Protein AF-A0A961HN54-F1 (afdb_monomer_lite)

Structure (mmCIF, N/CA/C/O backbone):
data_AF-A0A961HN54-F1
#
_entry.id   AF-A0A961HN54-F1
#
loop_
_atom_site.group_PDB
_atom_site.id
_atom_site.type_symbol
_atom_site.label_atom_id
_atom_site.label_alt_id
_atom_site.label_comp_id
_atom_site.label_asym_id
_atom_site.label_entity_id
_atom_site.label_seq_id
_atom_site.pdbx_PDB_ins_code
_atom_site.Cartn_x
_atom_site.Cartn_y
_atom_site.Cartn_z
_atom_site.occupancy
_atom_site.B_iso_or_equiv
_atom_site.auth_seq_id
_atom_site.auth_comp_id
_atom_site.auth_asym_id
_atom_site.auth_atom_id
_atom_site.pdbx_PDB_model_num
ATOM 1 N N . MET A 1 1 ? -24.993 0.493 -21.321 1.00 36.56 1 MET A N 1
ATOM 2 C CA . MET A 1 1 ? -23.959 0.095 -20.344 1.00 36.56 1 MET A CA 1
ATOM 3 C C . MET A 1 1 ? -23.455 1.377 -19.717 1.00 36.56 1 MET A C 1
ATOM 5 O O . MET A 1 1 ? -22.895 2.182 -20.441 1.00 36.56 1 MET A O 1
ATOM 9 N N . SER A 1 2 ? -23.811 1.618 -18.451 1.00 37.03 2 SER A N 1
ATOM 10 C CA . SER A 1 2 ? -23.487 2.849 -17.716 1.00 37.03 2 SER A CA 1
ATOM 11 C C . SER A 1 2 ? -21.992 3.129 -17.800 1.00 37.03 2 SER A C 1
ATOM 13 O O . SER A 1 2 ? -21.208 2.244 -17.465 1.00 37.03 2 SER A O 1
ATOM 15 N N . GLU A 1 3 ? -21.613 4.334 -18.222 1.00 42.38 3 GLU A N 1
ATOM 16 C CA . GLU A 1 3 ? -20.250 4.832 -18.056 1.00 42.38 3 GLU A CA 1
ATOM 17 C C . GLU A 1 3 ? -19.913 4.756 -16.563 1.00 42.38 3 GLU A C 1
ATOM 19 O O . GLU A 1 3 ? -20.529 5.422 -15.725 1.00 42.38 3 GLU A O 1
ATOM 24 N N . LEU A 1 4 ? -19.030 3.823 -16.214 1.00 48.34 4 LEU A N 1
ATOM 25 C CA . LEU A 1 4 ? -18.491 3.694 -14.869 1.00 48.34 4 LEU A CA 1
ATOM 26 C C . LEU A 1 4 ? -17.602 4.910 -14.609 1.00 48.34 4 LEU A C 1
ATOM 28 O O . LEU A 1 4 ? -16.911 5.395 -15.502 1.00 48.34 4 LEU A O 1
ATOM 32 N N . ARG A 1 5 ? -17.669 5.436 -13.389 1.00 56.31 5 ARG A N 1
ATOM 33 C CA . ARG A 1 5 ? -16.905 6.620 -12.999 1.00 56.31 5 ARG A CA 1
ATOM 34 C C . ARG A 1 5 ? -15.411 6.350 -12.865 1.00 56.31 5 ARG A C 1
ATOM 36 O O . ARG A 1 5 ? -15.054 5.222 -12.530 1.00 56.31 5 ARG A O 1
ATOM 43 N N . PRO A 1 6 ? -14.587 7.417 -12.944 1.00 51.62 6 PRO A N 1
ATOM 44 C CA . PRO A 1 6 ? -13.161 7.333 -12.690 1.00 51.62 6 PRO A CA 1
ATOM 45 C C . PRO A 1 6 ? -12.833 6.684 -11.353 1.00 51.62 6 PRO A C 1
ATOM 47 O O . PRO A 1 6 ? -13.439 7.007 -10.320 1.00 51.62 6 PRO A O 1
ATOM 50 N N . ALA A 1 7 ? -11.829 5.810 -11.351 1.00 56.75 7 ALA A N 1
ATOM 51 C CA . ALA A 1 7 ? -11.258 5.273 -10.130 1.00 56.75 7 ALA A CA 1
ATOM 52 C C . ALA A 1 7 ? -10.831 6.398 -9.172 1.00 56.75 7 ALA A C 1
ATOM 54 O O . ALA A 1 7 ? -10.053 7.281 -9.519 1.00 56.75 7 ALA A O 1
ATOM 55 N N . GLY A 1 8 ? -11.345 6.364 -7.938 1.00 60.00 8 GLY A N 1
ATOM 56 C CA . GLY A 1 8 ? -11.067 7.387 -6.919 1.00 60.00 8 GLY A CA 1
ATOM 57 C C . GLY A 1 8 ? -12.256 7.707 -6.015 1.00 60.00 8 GLY A C 1
ATOM 58 O O . GLY A 1 8 ? -12.055 7.996 -4.840 1.00 60.00 8 GLY A O 1
ATOM 59 N N . PHE A 1 9 ? -13.486 7.541 -6.509 1.00 70.19 9 PHE A N 1
ATOM 60 C CA . PHE A 1 9 ? -14.711 7.819 -5.747 1.00 70.19 9 PHE A CA 1
ATOM 61 C C . PHE A 1 9 ? -15.241 6.610 -4.953 1.00 70.19 9 PHE A C 1
ATOM 63 O O . PHE A 1 9 ? -14.898 5.459 -5.262 1.00 70.19 9 PHE A O 1
ATOM 70 N N . PRO A 1 10 ? -16.070 6.827 -3.912 1.00 71.06 10 PRO A N 1
ATOM 71 C CA . PRO A 1 10 ? -16.705 5.756 -3.156 1.00 71.06 10 PRO A CA 1
ATOM 72 C C . PRO A 1 10 ? -17.623 4.925 -4.053 1.00 71.06 10 PRO A C 1
ATOM 74 O O . PRO A 1 10 ? -18.327 5.473 -4.896 1.00 71.06 10 PRO A O 1
ATOM 77 N N . LEU A 1 11 ? -17.659 3.605 -3.846 1.00 70.25 11 LEU A N 1
ATOM 78 C CA . LEU A 1 11 ? -18.476 2.709 -4.680 1.00 70.25 11 LEU A CA 1
ATOM 79 C C . LEU A 1 11 ? -19.971 3.076 -4.647 1.00 70.25 11 LEU A C 1
ATOM 81 O O . LEU A 1 11 ? -20.661 2.992 -5.650 1.00 70.25 11 LEU A O 1
ATOM 85 N N . TRP A 1 12 ? -20.469 3.528 -3.498 1.00 69.75 12 TRP A N 1
ATOM 86 C CA . TRP A 1 12 ? -21.876 3.883 -3.300 1.00 69.75 12 TRP A CA 1
ATOM 87 C C . TRP A 1 12 ? -22.296 5.197 -3.986 1.00 69.75 12 TRP A C 1
ATOM 89 O O . TRP A 1 12 ? -23.473 5.541 -3.961 1.00 69.75 12 TRP A O 1
ATOM 99 N N . TRP A 1 13 ? -21.361 5.918 -4.617 1.00 71.25 13 TRP A N 1
ATOM 100 C CA . TRP A 1 13 ? -21.668 7.029 -5.527 1.00 71.25 13 TRP A CA 1
ATOM 101 C C . TRP A 1 13 ? -21.930 6.577 -6.969 1.00 71.25 13 TRP A C 1
ATOM 103 O O . TRP A 1 13 ? -22.252 7.418 -7.813 1.00 71.25 13 TRP A O 1
ATOM 113 N N . GLU A 1 14 ? -21.791 5.284 -7.286 1.00 65.81 14 GLU A N 1
ATOM 114 C CA . GLU A 1 14 ? -22.198 4.752 -8.590 1.00 65.81 14 GLU A CA 1
ATOM 115 C C . GLU A 1 14 ? -23.678 5.099 -8.852 1.00 65.81 14 GLU A C 1
ATOM 117 O O . GLU A 1 14 ? -24.558 4.771 -8.061 1.00 65.81 14 GLU A O 1
ATOM 122 N N . GLY A 1 15 ? -23.946 5.814 -9.952 1.00 62.78 15 GLY A N 1
ATOM 123 C CA . GLY A 1 15 ? -25.294 6.242 -10.352 1.00 62.78 15 GLY A CA 1
ATOM 124 C C . GLY A 1 15 ? -25.765 7.622 -9.857 1.00 62.78 15 GLY A C 1
ATOM 125 O O . GLY A 1 15 ? -26.775 8.110 -10.353 1.00 62.78 15 GLY A O 1
ATOM 126 N N . TYR A 1 16 ? -25.043 8.301 -8.959 1.00 62.44 16 TYR A N 1
ATOM 127 C CA . TYR A 1 16 ? -25.404 9.643 -8.451 1.00 62.44 16 TYR A CA 1
ATOM 128 C C . TYR A 1 16 ? -24.479 10.706 -9.008 1.00 62.44 16 TYR A C 1
ATOM 130 O O . TYR A 1 16 ? -23.293 10.481 -8.894 1.00 62.44 16 TYR A O 1
ATOM 138 N N . ALA A 1 17 ? -24.922 11.856 -9.538 1.00 59.91 17 ALA A N 1
ATOM 139 C CA . ALA A 1 17 ? -24.038 12.941 -10.022 1.00 59.91 17 ALA A CA 1
ATOM 140 C C . ALA A 1 17 ? -22.905 13.283 -9.023 1.00 59.91 17 ALA A C 1
ATOM 142 O O . ALA A 1 17 ? -23.151 13.387 -7.824 1.00 59.91 17 ALA A O 1
ATOM 143 N N . ALA A 1 18 ? -21.658 13.405 -9.499 1.00 57.09 18 ALA A N 1
ATOM 144 C CA . ALA A 1 18 ? -20.539 13.749 -8.629 1.00 57.09 18 ALA A CA 1
ATOM 145 C C . ALA A 1 18 ? -20.782 15.177 -8.125 1.00 57.09 18 ALA A C 1
ATOM 147 O O . ALA A 1 18 ? -21.116 16.039 -8.946 1.00 57.09 18 ALA A O 1
ATOM 148 N N . PRO A 1 19 ? -20.646 15.451 -6.818 1.00 58.66 19 PRO A N 1
ATOM 149 C CA . PRO A 1 19 ? -20.703 16.815 -6.339 1.00 58.66 19 PRO A CA 1
ATOM 150 C C . PRO A 1 19 ? -19.599 17.606 -7.037 1.00 58.66 19 PRO A C 1
ATOM 152 O O . PRO A 1 19 ? -18.437 17.194 -7.070 1.00 58.66 19 PRO A O 1
ATOM 155 N N . SER A 1 20 ? -19.988 18.723 -7.646 1.00 55.12 20 SER A N 1
ATOM 156 C CA . SER A 1 20 ? -19.034 19.671 -8.208 1.00 55.12 20 SER A CA 1
ATOM 157 C C . SER A 1 20 ? -18.070 20.113 -7.100 1.00 55.12 20 SER A C 1
ATOM 159 O O . SER A 1 20 ? -18.529 20.347 -5.983 1.00 55.12 20 SER A O 1
ATOM 161 N N . PRO A 1 21 ? -16.767 20.301 -7.368 1.00 51.16 21 PRO A N 1
ATOM 162 C CA . PRO A 1 21 ? -15.861 20.964 -6.427 1.00 51.16 21 PRO A CA 1
ATOM 163 C C . PRO A 1 21 ? -16.387 22.334 -5.960 1.00 51.16 21 PRO A C 1
ATOM 165 O O . PRO A 1 21 ? -16.126 22.745 -4.837 1.00 51.16 21 PRO A O 1
ATOM 168 N N . ALA A 1 22 ? -17.204 23.003 -6.784 1.00 52.88 22 ALA A N 1
ATOM 169 C CA . ALA A 1 22 ? -17.896 24.245 -6.434 1.00 52.88 22 ALA A CA 1
ATOM 170 C C . ALA A 1 22 ? -19.077 24.063 -5.452 1.00 52.88 22 ALA A C 1
ATOM 172 O O . ALA A 1 22 ? -19.700 25.045 -5.064 1.00 52.88 22 ALA A O 1
ATOM 173 N N . ALA A 1 23 ? -19.418 22.826 -5.077 1.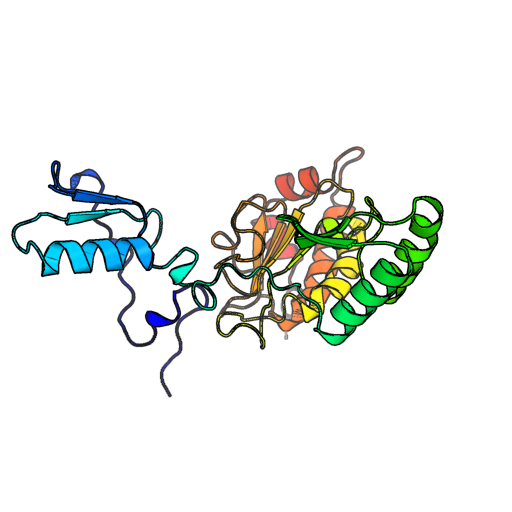00 58.16 23 ALA A N 1
ATOM 174 C CA . ALA A 1 23 ? -20.467 22.508 -4.109 1.00 58.16 23 ALA A CA 1
ATOM 175 C C . ALA A 1 23 ? -19.952 22.447 -2.662 1.00 58.16 23 ALA A C 1
ATOM 177 O O . ALA A 1 23 ? -20.765 22.311 -1.749 1.00 58.16 23 ALA A O 1
ATOM 178 N N . VAL A 1 24 ? -18.634 22.539 -2.437 1.00 62.47 24 VAL A N 1
ATOM 179 C CA . VAL A 1 24 ? -18.080 22.710 -1.089 1.00 62.47 24 VAL A CA 1
ATOM 180 C C . VAL A 1 24 ? -18.275 24.178 -0.701 1.00 62.47 24 VAL A C 1
ATOM 182 O O . VAL A 1 24 ? -17.703 25.049 -1.363 1.00 62.47 24 VAL A O 1
ATOM 185 N N . PRO A 1 25 ? -19.093 24.489 0.321 1.00 67.31 25 PRO A N 1
ATOM 186 C CA . PRO A 1 25 ? -19.245 25.862 0.774 1.00 67.31 25 PRO A CA 1
ATOM 187 C C . PRO A 1 25 ? -17.876 26.389 1.229 1.00 67.31 25 PRO A C 1
ATOM 189 O O . PRO A 1 25 ? -17.149 25.652 1.903 1.00 67.31 25 PRO A O 1
ATOM 192 N N . PRO A 1 26 ? -17.505 27.639 0.897 1.00 72.25 26 PRO A N 1
ATOM 193 C CA . PRO A 1 26 ? -16.326 28.257 1.492 1.00 72.25 26 PRO A CA 1
ATOM 194 C C . PRO A 1 26 ? -16.463 28.265 3.023 1.00 72.25 26 PRO A C 1
ATOM 196 O O . PRO A 1 26 ? -17.579 28.222 3.548 1.00 72.25 26 PRO A O 1
ATOM 199 N N . ALA A 1 27 ? -15.346 28.301 3.753 1.00 70.62 27 ALA A N 1
ATOM 200 C CA . ALA A 1 27 ? -15.363 28.206 5.216 1.00 70.62 27 ALA A CA 1
ATOM 201 C C . ALA A 1 27 ? -16.242 29.297 5.858 1.00 70.62 27 ALA A C 1
ATOM 203 O O . ALA A 1 27 ? -16.908 29.058 6.859 1.00 70.62 27 ALA A O 1
ATOM 204 N N . GLU A 1 28 ? -16.302 30.467 5.226 1.00 73.50 28 GLU A N 1
ATOM 205 C CA . GLU A 1 28 ? -17.116 31.620 5.605 1.00 73.50 28 GLU A CA 1
ATOM 206 C C . GLU A 1 28 ? -18.624 31.406 5.388 1.00 73.50 28 GLU A C 1
ATOM 208 O O . GLU A 1 28 ? -19.435 32.137 5.955 1.00 73.50 28 GLU A O 1
ATOM 213 N N . ALA A 1 29 ? -19.010 30.419 4.574 1.00 79.56 29 ALA A N 1
ATOM 214 C CA . ALA A 1 29 ? -20.398 30.014 4.353 1.00 79.56 29 ALA A CA 1
ATOM 215 C C . ALA A 1 29 ? -20.854 28.895 5.304 1.00 79.56 29 ALA A C 1
ATOM 217 O O . ALA A 1 29 ? -22.029 28.519 5.281 1.00 79.56 29 ALA A O 1
ATOM 218 N N . LEU A 1 30 ? -19.956 28.352 6.134 1.00 84.62 30 LEU A N 1
ATOM 219 C CA . LEU A 1 30 ? -20.347 27.413 7.178 1.00 84.62 30 LEU A CA 1
ATOM 220 C C . LEU A 1 30 ? -21.136 28.156 8.267 1.00 84.62 30 LEU A C 1
ATOM 222 O O . LEU A 1 30 ? -20.788 29.285 8.624 1.00 84.62 30 LEU A O 1
ATOM 226 N N . PRO A 1 31 ? -22.197 27.546 8.819 1.00 86.94 31 PRO A N 1
ATOM 227 C CA . PRO A 1 31 ? -22.939 28.163 9.906 1.00 86.94 31 PRO A CA 1
ATOM 228 C C . PRO A 1 31 ? -22.014 28.382 11.109 1.00 86.94 31 PRO A C 1
ATOM 230 O O . PRO A 1 31 ? -21.232 27.507 11.479 1.00 86.94 31 PRO A O 1
ATOM 233 N N . SER A 1 32 ? -22.119 29.552 11.741 1.00 89.31 32 SER A N 1
ATOM 234 C CA . SER A 1 32 ? -21.304 29.907 12.911 1.00 89.31 32 SER A CA 1
ATOM 235 C C . SER A 1 32 ? -21.670 29.110 14.168 1.00 89.31 32 SER A C 1
ATOM 237 O O . SER A 1 32 ? -20.908 29.112 15.135 1.00 89.31 32 SER A O 1
ATOM 239 N N . GLN A 1 33 ? -22.829 28.442 14.167 1.00 91.56 33 GLN A N 1
ATOM 240 C CA . GLN A 1 33 ? -23.344 27.619 15.258 1.00 91.56 33 GLN A CA 1
ATOM 241 C C . GLN A 1 33 ? -24.123 26.414 14.711 1.00 91.56 33 GLN A C 1
ATOM 243 O O . GLN A 1 33 ? -24.775 26.506 13.672 1.00 91.56 33 GLN A O 1
ATOM 248 N N . ALA A 1 34 ? -24.065 25.300 15.438 1.00 95.62 34 ALA A N 1
ATOM 249 C CA . ALA A 1 34 ? -24.886 24.110 15.242 1.00 95.62 34 ALA A CA 1
ATOM 250 C C . ALA A 1 34 ? -25.098 23.434 16.605 1.00 95.62 34 ALA A C 1
ATOM 252 O O . ALA A 1 34 ? -24.238 23.548 17.482 1.00 95.62 34 ALA A O 1
ATOM 253 N N . ASP A 1 35 ? -26.202 22.711 16.775 1.00 97.56 35 ASP A N 1
ATOM 254 C CA . ASP A 1 35 ? -26.469 21.952 18.002 1.00 97.56 35 ASP A CA 1
ATOM 255 C C . ASP A 1 35 ? -25.509 20.764 18.135 1.00 97.56 35 ASP A C 1
ATOM 257 O O . ASP A 1 35 ? -25.060 20.432 19.233 1.00 97.56 35 ASP A O 1
ATOM 261 N N . VAL A 1 36 ? -25.160 20.134 17.005 1.00 97.62 36 VAL A N 1
ATOM 262 C CA . VAL A 1 36 ? -24.180 19.044 16.945 1.00 97.62 36 VAL A CA 1
ATOM 263 C C . VAL A 1 36 ? -23.253 19.218 15.746 1.00 97.62 36 VAL A C 1
ATOM 265 O O . VAL A 1 36 ? -23.703 19.342 14.607 1.00 97.62 36 VAL A O 1
ATOM 268 N N . VAL A 1 37 ? -21.943 19.151 15.993 1.00 96.75 37 VAL A N 1
ATOM 269 C CA . VAL A 1 37 ? -20.911 19.095 14.949 1.00 96.75 37 VAL A CA 1
ATOM 270 C C . VAL A 1 37 ? -20.304 17.695 14.913 1.00 96.75 37 VAL A C 1
ATOM 272 O O . VAL A 1 37 ? -19.815 17.189 15.921 1.00 96.75 37 VAL A O 1
ATOM 275 N N . ILE A 1 38 ? -20.319 17.071 13.739 1.00 96.69 38 ILE A N 1
ATOM 276 C CA . ILE A 1 38 ? -19.770 15.741 13.476 1.00 96.69 38 ILE A CA 1
ATOM 277 C C . ILE A 1 38 ? -18.558 15.899 12.563 1.00 96.69 38 ILE A C 1
ATOM 279 O O . ILE A 1 38 ? -18.669 16.441 11.467 1.00 96.69 38 ILE A O 1
ATOM 283 N N . VAL A 1 39 ? -17.404 15.390 12.990 1.00 94.56 39 VAL A N 1
ATOM 284 C CA . VAL A 1 39 ? -16.177 15.387 12.183 1.00 94.56 39 VAL A CA 1
ATOM 285 C C . VAL A 1 39 ? -15.980 14.003 11.565 1.00 94.56 39 VAL A C 1
ATOM 287 O O . VAL A 1 39 ? -15.791 13.017 12.276 1.00 94.56 39 VAL A O 1
ATOM 290 N N . GLY A 1 40 ? -16.018 13.942 10.236 1.00 91.19 40 GLY A N 1
ATOM 291 C CA . GLY A 1 40 ? -15.853 12.743 9.417 1.00 91.19 40 GLY A CA 1
ATOM 292 C C . GLY A 1 40 ? -17.128 12.360 8.662 1.00 91.19 40 GLY A C 1
ATOM 293 O O . GLY A 1 40 ? -18.102 11.887 9.247 1.00 91.19 40 GLY A O 1
ATOM 294 N N . GLY A 1 41 ? -17.087 12.456 7.333 1.00 90.00 41 GLY A N 1
ATOM 295 C CA . GLY A 1 41 ? -18.164 12.083 6.410 1.00 90.00 41 GLY A CA 1
ATOM 296 C C . GLY A 1 41 ? -18.187 10.590 6.064 1.00 90.00 41 GLY A C 1
ATOM 297 O O . GLY A 1 41 ? -18.460 10.220 4.923 1.00 90.00 41 GLY A O 1
ATOM 298 N N . GLY A 1 42 ? -17.833 9.720 7.012 1.00 88.50 42 GLY A N 1
ATOM 299 C CA . GLY A 1 42 ? -17.903 8.261 6.869 1.00 88.50 42 GLY A CA 1
ATOM 300 C C . GLY A 1 42 ? -19.231 7.681 7.367 1.00 88.50 42 GLY A C 1
ATOM 301 O O . GLY A 1 42 ? -20.084 8.407 7.868 1.00 88.50 42 GLY A O 1
ATOM 302 N N . PHE A 1 43 ? -19.392 6.354 7.303 1.00 87.69 43 PHE A N 1
ATOM 303 C CA . PHE A 1 43 ? -20.600 5.670 7.786 1.00 87.69 43 PHE A CA 1
ATOM 304 C C . PHE A 1 43 ? -20.933 6.052 9.227 1.00 87.69 43 PHE A C 1
ATOM 306 O O . PHE A 1 43 ? -22.070 6.415 9.491 1.00 87.69 43 PHE A O 1
ATOM 313 N N . THR A 1 44 ? -19.958 6.039 10.138 1.00 90.94 44 THR A N 1
ATOM 314 C CA . THR A 1 44 ? -20.188 6.409 11.542 1.00 90.94 44 THR A CA 1
ATOM 315 C C . THR A 1 44 ? -20.760 7.821 11.677 1.00 90.94 44 THR A C 1
ATOM 317 O O . THR A 1 44 ? -21.759 8.008 12.366 1.00 90.94 44 THR A O 1
ATOM 320 N N . GLY A 1 45 ? -20.172 8.806 10.992 1.00 93.81 45 GLY A N 1
ATOM 321 C CA . GLY A 1 45 ? -20.638 10.192 11.051 1.00 93.81 45 GLY A CA 1
ATOM 322 C C . GLY A 1 45 ? -22.026 10.372 10.435 1.00 93.81 45 GLY A C 1
ATOM 323 O O . GLY A 1 45 ? -22.908 10.953 11.062 1.00 93.81 45 GLY A O 1
ATOM 324 N N . LEU A 1 46 ? -22.260 9.797 9.252 1.00 92.69 46 LEU A N 1
ATOM 325 C CA . LEU A 1 46 ? -23.550 9.894 8.563 1.00 92.69 46 LEU A CA 1
ATOM 326 C C . LEU A 1 46 ? -24.675 9.164 9.310 1.00 92.69 46 LEU A C 1
ATOM 328 O O . LEU A 1 46 ? -25.778 9.693 9.415 1.00 92.69 46 LEU A O 1
ATOM 332 N N . TRP A 1 47 ? -24.406 7.983 9.875 1.00 94.69 47 TRP A N 1
ATOM 333 C CA . TRP A 1 47 ? -25.373 7.271 10.714 1.00 94.69 47 TRP A CA 1
ATOM 334 C C . TRP A 1 47 ? -25.681 8.036 11.999 1.00 94.69 47 TRP A C 1
ATOM 336 O O . TRP A 1 47 ? -26.835 8.072 12.420 1.00 94.69 47 TRP A O 1
ATOM 346 N N . THR A 1 48 ? -24.677 8.684 12.594 1.00 97.19 48 THR A N 1
ATOM 347 C CA . THR A 1 48 ? -24.878 9.540 13.770 1.00 97.19 48 THR A CA 1
ATOM 348 C C . THR A 1 48 ? -25.809 10.703 13.430 1.00 97.19 48 THR A C 1
ATOM 350 O O . THR A 1 48 ? -26.805 10.901 14.120 1.00 97.19 48 THR A O 1
ATOM 353 N N . ALA A 1 49 ? -25.551 11.415 12.327 1.00 96.94 49 ALA A N 1
ATOM 354 C CA . ALA A 1 49 ? -26.412 12.501 11.859 1.00 96.94 49 ALA A CA 1
ATOM 355 C C . ALA A 1 49 ? -27.850 12.025 11.589 1.00 96.94 49 ALA A C 1
ATOM 357 O O . ALA A 1 49 ? -28.808 12.655 12.033 1.00 96.94 49 ALA A O 1
ATOM 358 N N . TYR A 1 50 ? -27.997 10.886 10.906 1.00 96.94 50 TYR A N 1
ATOM 359 C CA . TYR A 1 50 ? -29.295 10.286 10.606 1.00 96.94 50 TYR A CA 1
ATOM 360 C C . TYR A 1 50 ? -30.102 9.989 11.875 1.00 96.94 50 TYR A C 1
ATOM 362 O O . TYR A 1 50 ? -31.261 10.388 11.965 1.00 96.94 50 TYR A O 1
ATOM 370 N N . TYR A 1 51 ? -29.505 9.317 12.864 1.00 98.12 51 TYR A N 1
ATOM 371 C CA . TYR A 1 51 ? -30.219 8.962 14.091 1.00 98.12 51 TYR A CA 1
ATOM 372 C C . TYR A 1 51 ? -30.550 10.183 14.955 1.00 98.12 51 TYR A C 1
ATOM 374 O O . TYR A 1 51 ? -31.651 10.243 15.498 1.00 98.12 51 TYR A O 1
ATOM 382 N N . LEU A 1 52 ? -29.668 11.188 15.008 1.00 98.00 52 LEU A N 1
ATOM 383 C CA . LEU A 1 52 ? -29.954 12.459 15.681 1.00 98.00 52 LEU A CA 1
ATOM 384 C C . LEU A 1 52 ? -31.166 13.165 15.068 1.00 98.00 52 LEU A C 1
ATOM 386 O O . LEU A 1 52 ? -32.080 13.543 15.791 1.00 98.00 52 LEU A O 1
ATOM 390 N N . LEU A 1 53 ? -31.204 13.302 13.741 1.00 97.81 53 LEU A N 1
ATOM 391 C CA . LEU A 1 53 ? -32.309 13.975 13.051 1.00 97.81 53 LEU A CA 1
ATOM 392 C C . LEU A 1 53 ? -33.601 13.151 13.059 1.00 97.81 53 LEU A C 1
ATOM 394 O O . LEU A 1 53 ? -34.690 13.720 13.039 1.00 97.81 53 LEU A O 1
ATOM 398 N N . ARG A 1 54 ? -33.502 11.818 13.115 1.00 97.75 54 ARG A N 1
ATOM 399 C CA . ARG A 1 54 ? -34.664 10.939 13.276 1.00 97.75 54 ARG A CA 1
ATOM 400 C C . ARG A 1 54 ? -35.306 11.105 14.655 1.00 97.75 54 ARG A C 1
ATOM 402 O O . ARG A 1 54 ? -36.527 11.192 14.739 1.00 97.75 54 ARG A O 1
ATOM 409 N N . ASP A 1 55 ? -34.498 11.131 15.713 1.00 97.88 55 ASP A N 1
ATOM 410 C CA . ASP A 1 55 ? -34.990 11.139 17.096 1.00 97.88 55 ASP A CA 1
ATOM 411 C C . ASP A 1 55 ? -35.277 12.570 17.597 1.00 97.88 55 ASP A C 1
ATOM 413 O O . ASP A 1 55 ? -36.137 12.775 18.453 1.00 97.88 55 ASP A O 1
ATOM 417 N N . ALA A 1 56 ? -34.605 13.576 17.028 1.00 97.25 56 ALA A N 1
ATOM 418 C CA . ALA A 1 56 ? -34.755 14.989 17.358 1.00 97.25 56 ALA A CA 1
ATOM 419 C C . ALA A 1 56 ? -34.602 15.877 16.106 1.00 97.25 56 ALA A C 1
ATOM 421 O O . ALA A 1 56 ? -33.605 16.570 15.915 1.00 97.25 56 ALA A O 1
ATOM 422 N N . ALA A 1 57 ? -35.644 15.914 15.272 1.00 95.69 57 ALA A N 1
ATOM 423 C CA . ALA A 1 57 ? -35.658 16.636 13.992 1.00 95.69 57 ALA A CA 1
ATOM 424 C C . ALA A 1 57 ? -35.459 18.166 14.078 1.00 95.69 57 ALA A C 1
ATOM 426 O O . ALA A 1 57 ? -35.284 18.814 13.050 1.00 95.69 57 ALA A O 1
ATOM 427 N N . HIS A 1 58 ? -35.510 18.751 15.279 1.00 96.38 58 HIS A N 1
ATOM 428 C CA . HIS A 1 58 ? -35.260 20.179 15.500 1.00 96.38 58 HIS A CA 1
ATOM 429 C C . HIS A 1 58 ? -33.767 20.522 15.628 1.00 96.38 58 HIS A C 1
ATOM 431 O O . HIS A 1 58 ? -33.432 21.702 15.597 1.00 96.38 58 HIS A O 1
ATOM 437 N N . LEU A 1 59 ? -32.888 19.523 15.786 1.00 97.56 59 LEU A N 1
ATOM 438 C CA . LEU A 1 59 ? -31.448 19.744 15.890 1.00 97.56 59 LEU A CA 1
ATOM 439 C C . LEU A 1 59 ? -30.866 20.217 14.555 1.00 97.56 59 LEU A C 1
ATOM 441 O O . LEU A 1 59 ? -31.102 19.627 13.500 1.00 97.56 59 LEU A O 1
ATOM 445 N N . SER A 1 60 ? -30.015 21.231 14.622 1.00 95.88 60 SER A N 1
ATOM 446 C CA . SER A 1 60 ? -29.099 21.613 13.555 1.00 95.88 60 SER A CA 1
ATOM 447 C C . SER A 1 60 ? -27.818 20.774 13.648 1.00 95.88 60 SER A C 1
ATOM 449 O O . SER A 1 60 ? -27.046 20.870 14.603 1.00 95.88 60 SER A O 1
ATOM 451 N N . VAL A 1 61 ? -27.593 19.908 12.655 1.00 96.69 61 VAL A N 1
ATOM 452 C CA . VAL A 1 61 ? -26.439 18.995 12.614 1.00 96.69 61 VAL A CA 1
ATOM 453 C C . VAL A 1 61 ? -25.506 19.383 11.469 1.00 96.69 61 VAL A C 1
ATOM 455 O O . VAL A 1 61 ? -25.902 19.351 10.305 1.00 96.69 61 VAL A O 1
ATOM 458 N N . LEU A 1 62 ? -24.255 19.712 11.793 1.00 94.31 62 LEU A N 1
ATOM 459 C CA . LEU A 1 62 ? -23.203 20.032 10.826 1.00 94.31 62 LEU A CA 1
ATOM 460 C C . LEU A 1 62 ? -22.225 18.858 10.702 1.00 94.31 62 LEU A C 1
ATOM 462 O O . LEU A 1 62 ? -21.589 18.480 11.682 1.00 94.31 62 LEU A O 1
ATOM 466 N N . VAL A 1 63 ? -22.064 18.301 9.498 1.00 93.12 63 VAL A N 1
ATOM 467 C CA . VAL A 1 63 ? -21.052 17.269 9.206 1.00 93.12 63 VAL A CA 1
ATOM 468 C C . VAL A 1 63 ? -19.892 17.902 8.445 1.00 93.12 63 VAL A C 1
ATOM 470 O O . VAL A 1 63 ? -20.092 18.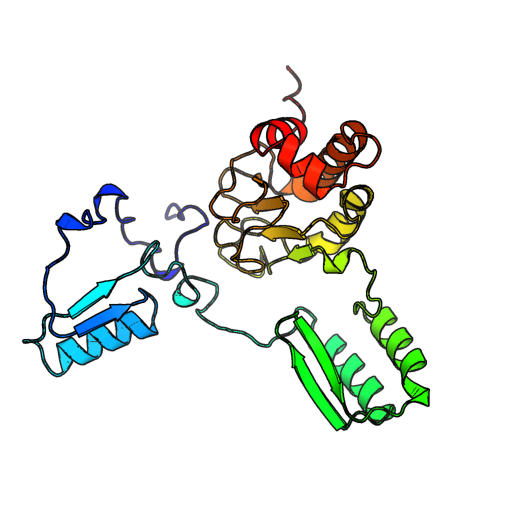474 7.377 1.00 93.12 63 VAL A O 1
ATOM 473 N N . LEU A 1 64 ? -18.682 17.771 8.980 1.00 91.56 64 LEU A N 1
ATOM 474 C CA . LEU A 1 64 ? -17.446 18.265 8.378 1.00 91.56 64 LEU A CA 1
ATOM 475 C C . LEU A 1 64 ? -16.617 17.092 7.848 1.00 91.56 64 LEU A C 1
ATOM 477 O O . LEU A 1 64 ? -16.367 16.128 8.567 1.00 91.56 64 LEU A O 1
ATOM 481 N N . GLU A 1 65 ? -16.158 17.181 6.604 1.00 88.31 65 GLU A N 1
ATOM 482 C CA . GLU A 1 65 ? -15.255 16.218 5.967 1.00 88.31 65 GLU A CA 1
ATOM 483 C C . GLU A 1 65 ? -14.121 16.990 5.290 1.00 88.31 65 GLU A C 1
ATOM 485 O O . GLU A 1 65 ? -14.366 18.030 4.685 1.00 88.31 65 GLU A O 1
ATOM 490 N N . ALA A 1 66 ? -12.886 16.508 5.435 1.00 84.31 66 ALA A N 1
ATOM 491 C CA . ALA A 1 66 ? -11.704 17.193 4.914 1.00 84.31 66 ALA A CA 1
ATOM 492 C C . ALA A 1 66 ? -11.578 17.057 3.391 1.00 84.31 66 ALA A C 1
ATOM 494 O O . ALA A 1 66 ? -10.980 17.911 2.746 1.00 84.31 66 ALA A O 1
ATOM 495 N N . GLU A 1 67 ? -12.117 15.969 2.839 1.00 80.75 67 GLU A N 1
ATOM 496 C CA . GLU A 1 67 ? -12.073 15.658 1.411 1.00 80.75 67 GLU A CA 1
ATOM 497 C C . GLU A 1 67 ? -13.503 15.637 0.840 1.00 80.75 67 GLU A C 1
ATOM 499 O O . GLU A 1 67 ? -14.188 16.655 0.795 1.00 80.75 67 GLU A O 1
ATOM 504 N N . HIS A 1 68 ? -13.998 14.469 0.430 1.00 79.56 68 HIS A N 1
ATOM 505 C CA . HIS A 1 68 ? -15.394 14.263 0.053 1.00 79.56 68 HIS A CA 1
ATOM 506 C C . HIS A 1 68 ? -16.037 13.214 0.954 1.00 79.56 68 HIS A C 1
ATOM 508 O O . HIS A 1 68 ? -15.359 12.325 1.475 1.00 79.56 68 HIS A O 1
ATOM 514 N N . VAL A 1 69 ? -17.360 13.280 1.112 1.00 83.56 69 VAL A N 1
ATOM 515 C CA . VAL A 1 69 ? -18.117 12.299 1.900 1.00 83.56 69 VAL A CA 1
ATOM 516 C C . VAL A 1 69 ? -17.808 10.887 1.395 1.00 83.56 69 VAL A C 1
ATOM 518 O O . VAL A 1 69 ? -17.976 10.576 0.218 1.00 83.56 69 VAL A O 1
ATOM 521 N N . GLY A 1 70 ? -17.332 10.028 2.294 1.00 81.06 70 GLY A N 1
ATOM 522 C CA . GLY A 1 70 ? -16.891 8.677 1.968 1.00 81.06 70 GLY A CA 1
ATOM 523 C C . GLY A 1 70 ? -15.441 8.541 1.487 1.00 81.06 70 GLY A C 1
ATOM 524 O O . GLY A 1 70 ? -15.046 7.417 1.206 1.00 81.06 70 GLY A O 1
ATOM 525 N N . PHE A 1 71 ? -14.614 9.590 1.433 1.00 78.56 71 PHE A N 1
ATOM 526 C CA . PHE A 1 71 ? -13.199 9.485 1.020 1.00 78.56 71 PHE A CA 1
ATOM 527 C C . PHE A 1 71 ? -12.392 8.471 1.858 1.00 78.56 71 PHE A C 1
ATOM 529 O O . PHE A 1 71 ? -11.523 7.745 1.354 1.00 78.56 71 PHE A O 1
ATOM 536 N N . GLY A 1 72 ? -12.672 8.439 3.164 1.00 78.06 72 GLY A N 1
ATOM 537 C CA . GLY A 1 72 ? -11.989 7.597 4.143 1.00 78.06 72 GLY A CA 1
ATOM 538 C C . GLY A 1 72 ? -12.322 6.105 4.027 1.00 78.06 72 GLY A C 1
ATOM 539 O O . GLY A 1 72 ? -12.679 5.592 2.968 1.00 78.06 72 GLY A O 1
ATOM 540 N N . ALA A 1 73 ? -12.202 5.378 5.143 1.00 74.94 73 ALA A N 1
ATOM 541 C CA . ALA A 1 73 ? -12.452 3.934 5.184 1.00 74.94 73 ALA A CA 1
ATOM 542 C C . ALA A 1 73 ? -13.785 3.561 4.515 1.00 74.94 73 ALA A C 1
ATOM 544 O O . ALA A 1 73 ? -13.801 2.691 3.651 1.00 74.94 73 ALA A O 1
ATOM 545 N N . SER A 1 74 ? -14.864 4.286 4.827 1.00 80.50 74 SER A N 1
ATOM 546 C CA . SER A 1 74 ? -16.234 3.999 4.379 1.00 80.50 74 SER A CA 1
ATOM 547 C C . SER A 1 74 ? -16.471 4.005 2.861 1.00 80.50 74 SER A C 1
ATOM 549 O O . SER A 1 74 ? -17.452 3.413 2.425 1.00 80.50 74 SER A O 1
ATOM 551 N N . GLY A 1 75 ? -15.614 4.624 2.040 1.00 75.94 75 GLY A N 1
ATOM 552 C CA . GLY A 1 75 ? -15.696 4.531 0.569 1.00 75.94 75 GLY A CA 1
ATOM 553 C C . GLY A 1 75 ? -14.612 3.675 -0.082 1.00 75.94 75 GLY A C 1
ATOM 554 O O . GLY A 1 75 ? -14.571 3.539 -1.312 1.00 75.94 75 GLY A O 1
ATOM 555 N N . ARG A 1 76 ? -13.727 3.081 0.720 1.00 76.12 76 ARG A N 1
ATOM 556 C CA . ARG A 1 76 ? -12.770 2.052 0.290 1.00 76.12 76 ARG A CA 1
ATOM 557 C C . ARG A 1 76 ? -13.462 0.685 0.318 1.00 76.12 76 ARG A C 1
ATOM 559 O O . ARG A 1 76 ? -14.622 0.595 0.707 1.00 76.12 76 ARG A O 1
ATOM 566 N N . ASN A 1 77 ? -12.796 -0.369 -0.154 1.00 62.34 77 ASN A N 1
ATOM 567 C CA . ASN A 1 77 ? -13.371 -1.716 -0.273 1.00 62.34 77 ASN A CA 1
ATOM 568 C C . ASN A 1 77 ? -14.060 -2.173 1.034 1.00 62.34 77 ASN A C 1
ATOM 570 O O . ASN A 1 77 ? -13.416 -2.595 1.988 1.00 62.34 77 ASN A O 1
ATOM 574 N N . GLY A 1 78 ? -15.389 -2.046 1.065 1.00 60.34 78 GLY A N 1
ATOM 575 C CA . GLY A 1 78 ? -16.272 -2.453 2.157 1.00 60.34 78 GLY A CA 1
ATOM 576 C C . GLY A 1 78 ? -16.429 -1.473 3.322 1.00 60.34 78 GLY A C 1
ATOM 577 O O . GLY A 1 78 ? -17.390 -1.619 4.066 1.00 60.34 78 GLY A O 1
ATOM 578 N N . GLY A 1 79 ? -15.548 -0.487 3.527 1.00 58.09 79 GLY A N 1
ATOM 579 C CA . GLY A 1 79 ? -15.504 0.223 4.817 1.00 58.09 79 GLY A CA 1
ATOM 580 C C . GLY A 1 79 ? -14.770 -0.535 5.921 1.00 58.09 79 GLY A C 1
ATOM 581 O O . GLY A 1 79 ? -14.814 -0.117 7.075 1.00 58.09 79 GLY A O 1
ATOM 582 N N . TRP A 1 80 ? -14.134 -1.661 5.586 1.00 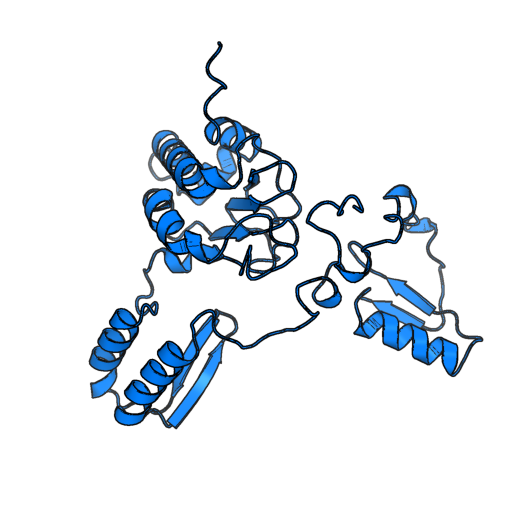58.81 80 TRP A N 1
ATOM 583 C CA . TRP A 1 80 ? -13.633 -2.607 6.576 1.00 58.81 80 TRP A CA 1
ATOM 584 C C . TRP A 1 80 ? -12.172 -2.310 6.877 1.00 58.81 80 TRP A C 1
ATOM 586 O O . TRP A 1 80 ? -11.323 -2.270 5.986 1.00 58.81 80 TRP A O 1
ATOM 596 N N . VAL A 1 81 ? -11.871 -2.157 8.161 1.00 53.97 81 VAL A N 1
ATOM 597 C CA . VAL A 1 81 ? -10.517 -2.368 8.659 1.00 53.97 81 VAL A CA 1
ATOM 598 C C . VAL A 1 81 ? -10.369 -3.872 8.817 1.00 53.97 81 VAL A C 1
ATOM 600 O O . VAL A 1 81 ? -10.952 -4.475 9.712 1.00 53.97 81 VAL A O 1
ATOM 603 N N . SER A 1 82 ? -9.655 -4.488 7.883 1.00 57.53 82 SER A N 1
ATOM 604 C CA . SER A 1 82 ? -9.406 -5.920 7.908 1.00 57.53 82 SER A CA 1
ATOM 605 C C . SER A 1 82 ? -8.055 -6.202 8.555 1.00 57.53 82 SER A C 1
ATOM 607 O O . SER A 1 82 ? -7.044 -5.642 8.134 1.00 57.53 82 SER A O 1
ATOM 609 N N . ALA A 1 83 ? -8.040 -7.094 9.546 1.00 52.50 83 ALA A N 1
ATOM 610 C CA . ALA A 1 83 ? -6.815 -7.695 10.075 1.00 52.50 83 ALA A CA 1
ATOM 611 C C . ALA A 1 83 ? -6.335 -8.889 9.223 1.00 52.50 83 ALA A C 1
ATOM 613 O O . ALA A 1 83 ? -5.417 -9.599 9.625 1.00 52.50 83 ALA A O 1
ATOM 614 N N . LEU A 1 84 ? -6.967 -9.147 8.068 1.00 60.44 84 LEU A N 1
ATOM 615 C CA . LEU A 1 84 ? -6.578 -10.246 7.189 1.00 60.44 84 LEU A CA 1
ATOM 616 C C . LEU A 1 84 ? -5.166 -10.027 6.640 1.00 60.44 84 LEU A C 1
ATOM 618 O O . LEU A 1 84 ? -4.779 -8.919 6.256 1.00 60.44 84 LEU A O 1
ATOM 622 N N . PHE A 1 85 ? -4.417 -11.121 6.556 1.00 72.31 85 PHE A N 1
ATOM 623 C CA . PHE A 1 85 ? -3.100 -11.130 5.942 1.00 72.31 85 PHE A CA 1
ATOM 624 C C . PHE A 1 85 ? -3.219 -11.172 4.415 1.00 72.31 85 PHE A C 1
ATOM 626 O O . PHE A 1 85 ? -4.130 -11.810 3.888 1.00 72.31 85 PHE A O 1
ATOM 633 N N . PRO A 1 86 ? -2.298 -10.529 3.675 1.00 74.31 86 PRO A N 1
ATOM 634 C CA . PRO A 1 86 ? -2.235 -10.623 2.219 1.00 74.31 86 PRO A CA 1
ATOM 635 C C . PRO A 1 86 ? -1.596 -11.952 1.768 1.00 74.31 86 PRO A C 1
ATOM 637 O O . PRO A 1 86 ? -0.744 -11.957 0.888 1.00 74.31 86 PRO A O 1
ATOM 640 N N . VAL A 1 87 ? -1.977 -13.058 2.406 1.00 81.75 87 VAL A N 1
ATOM 641 C CA . VAL A 1 87 ? -1.587 -14.434 2.075 1.00 81.75 87 VAL A CA 1
ATOM 642 C C . VAL A 1 87 ? -2.839 -15.300 2.139 1.00 81.75 87 VAL A C 1
ATOM 644 O O . VAL A 1 87 ? -3.791 -14.971 2.852 1.00 81.75 87 VAL A O 1
ATOM 647 N N . ASP A 1 88 ? -2.865 -16.399 1.397 1.00 85.25 88 ASP A N 1
ATOM 648 C CA . ASP A 1 88 ? -3.991 -17.320 1.456 1.00 85.25 88 ASP A CA 1
ATOM 649 C C . ASP A 1 88 ? -4.041 -18.071 2.802 1.00 85.25 88 ASP A C 1
ATOM 651 O O . ASP A 1 88 ? -3.051 -18.194 3.531 1.00 85.25 88 ASP A O 1
ATOM 655 N N . ALA A 1 89 ? -5.225 -18.585 3.138 1.00 88.38 89 ALA A N 1
ATOM 656 C CA . ALA A 1 89 ? -5.459 -19.260 4.410 1.00 88.38 89 ALA A CA 1
ATOM 657 C C . ALA A 1 89 ? -4.608 -20.531 4.585 1.00 88.38 89 ALA A C 1
ATOM 659 O O . ALA A 1 89 ? -4.265 -20.871 5.715 1.00 88.38 89 ALA A O 1
ATOM 660 N N . THR A 1 90 ? -4.243 -21.212 3.493 1.00 93.31 90 THR A N 1
ATOM 661 C CA . THR A 1 90 ? -3.421 -22.431 3.536 1.00 93.31 90 THR A CA 1
ATOM 662 C C . THR A 1 90 ? -1.995 -22.087 3.942 1.00 93.31 90 THR A C 1
ATOM 664 O O . THR A 1 90 ? -1.453 -22.695 4.864 1.00 93.31 90 THR A O 1
ATOM 667 N N . THR A 1 91 ? -1.415 -21.063 3.317 1.00 93.19 91 THR A N 1
ATOM 668 C CA . THR A 1 91 ? -0.082 -20.548 3.651 1.00 93.19 91 THR A CA 1
ATOM 669 C C . THR A 1 91 ? -0.022 -20.044 5.095 1.00 93.19 91 THR A C 1
ATOM 671 O O . THR A 1 91 ? 0.919 -20.359 5.828 1.00 93.19 91 THR A O 1
ATOM 674 N N . LEU A 1 92 ? -1.052 -19.319 5.548 1.00 91.94 92 LEU A N 1
ATOM 675 C CA . LEU A 1 92 ? -1.133 -18.859 6.936 1.00 91.94 92 LEU A CA 1
ATOM 676 C C . LEU A 1 92 ? -1.249 -20.026 7.928 1.00 91.94 92 LEU A C 1
ATOM 678 O O . LEU A 1 92 ? -0.556 -20.034 8.944 1.00 91.94 92 LEU A O 1
ATOM 682 N N . ALA A 1 93 ? -2.084 -21.026 7.630 1.00 93.56 93 ALA A N 1
ATOM 683 C CA . ALA A 1 93 ? -2.228 -22.219 8.461 1.00 93.56 93 ALA A CA 1
ATOM 684 C C . ALA A 1 93 ? -0.919 -23.018 8.547 1.00 93.56 93 ALA A C 1
ATOM 686 O O . ALA A 1 93 ? -0.560 -23.485 9.628 1.00 93.56 93 ALA A O 1
ATOM 687 N N . ALA A 1 94 ? -0.173 -23.126 7.442 1.00 95.56 94 ALA A N 1
ATOM 688 C CA . ALA A 1 94 ? 1.143 -23.756 7.429 1.00 95.56 94 ALA A CA 1
ATOM 689 C C . ALA A 1 94 ? 2.133 -23.012 8.340 1.00 95.56 94 ALA A C 1
ATOM 691 O O . ALA A 1 94 ? 2.784 -23.642 9.175 1.00 95.56 94 ALA A O 1
ATOM 692 N N . LEU A 1 95 ? 2.199 -21.677 8.248 1.00 94.62 95 LEU A N 1
ATOM 693 C CA . LEU A 1 95 ? 3.062 -20.865 9.112 1.00 94.62 95 LEU A CA 1
ATOM 694 C C . LEU A 1 95 ? 2.718 -21.053 10.598 1.00 94.62 95 LEU A C 1
ATOM 696 O O . LEU A 1 95 ? 3.609 -21.298 11.414 1.00 94.62 95 LEU A O 1
ATOM 700 N N . VAL A 1 96 ? 1.429 -20.956 10.942 1.00 94.19 96 VAL A N 1
ATOM 701 C CA . VAL A 1 96 ? 0.934 -21.133 12.316 1.00 94.19 96 VAL A CA 1
ATOM 702 C C . VAL A 1 96 ? 1.250 -22.537 12.827 1.00 94.19 96 VAL A C 1
ATOM 704 O O . VAL A 1 96 ? 1.773 -22.673 13.930 1.00 94.19 96 VAL A O 1
ATOM 707 N N . GLY A 1 97 ? 1.026 -23.575 12.016 1.00 95.75 97 GLY A N 1
ATOM 708 C CA . GLY A 1 97 ? 1.343 -24.957 12.379 1.00 95.75 97 GLY A CA 1
ATOM 709 C C . GLY A 1 97 ? 2.823 -25.147 12.717 1.00 95.75 97 GLY A C 1
ATOM 710 O O . GLY A 1 97 ? 3.155 -25.692 13.772 1.00 95.75 97 GLY A O 1
ATOM 711 N N . VAL A 1 98 ? 3.720 -24.621 11.877 1.00 95.75 98 VAL A N 1
ATOM 712 C CA . VAL A 1 98 ? 5.168 -24.669 12.128 1.00 95.75 98 VAL A CA 1
ATOM 713 C C . VAL A 1 98 ? 5.529 -23.921 13.416 1.00 95.75 98 VAL A C 1
ATOM 715 O O . VAL A 1 98 ? 6.294 -24.442 14.231 1.00 95.75 98 VAL A O 1
ATOM 718 N N . ALA A 1 99 ? 4.976 -22.726 13.635 1.00 95.62 99 ALA A N 1
ATOM 719 C CA . ALA A 1 99 ? 5.217 -21.944 14.845 1.00 95.62 99 ALA A CA 1
ATOM 720 C C . ALA A 1 99 ? 4.726 -22.663 16.115 1.00 95.62 99 ALA A C 1
ATOM 722 O O . ALA A 1 99 ? 5.443 -22.698 17.118 1.00 95.62 99 ALA A O 1
ATOM 723 N N . THR A 1 100 ? 3.549 -23.293 16.075 1.00 96.12 100 THR A N 1
ATOM 724 C CA . THR A 1 100 ? 2.989 -24.049 17.203 1.00 96.12 100 THR A CA 1
ATOM 725 C C . THR A 1 100 ? 3.833 -25.278 17.543 1.00 96.12 100 THR A C 1
ATOM 727 O O . THR A 1 100 ? 4.158 -25.483 18.712 1.00 96.12 100 THR A O 1
ATOM 730 N N . CYS A 1 101 ? 4.311 -26.046 16.554 1.00 95.62 101 CYS A N 1
ATOM 731 C CA . CYS A 1 101 ? 5.275 -27.135 16.797 1.00 95.62 101 CYS A CA 1
ATOM 732 C C . CYS A 1 101 ? 6.578 -26.636 17.461 1.00 95.62 101 CYS A C 1
ATOM 734 O O . CYS A 1 101 ? 7.283 -27.374 18.161 1.00 95.62 101 CYS A O 1
ATOM 736 N N . LYS A 1 102 ? 6.900 -25.356 17.265 1.00 95.19 102 LYS A N 1
ATOM 737 C CA . LYS A 1 102 ? 8.063 -24.665 17.833 1.00 95.19 102 LYS A CA 1
ATOM 738 C C . LYS A 1 102 ? 7.771 -23.949 19.155 1.00 95.19 102 LYS A C 1
ATOM 740 O O . LYS A 1 102 ? 8.650 -23.281 19.692 1.00 95.19 102 LYS A O 1
ATOM 745 N N . GLY A 1 103 ? 6.582 -24.151 19.721 1.00 95.69 103 GLY A N 1
ATOM 746 C CA . GLY A 1 103 ? 6.195 -23.668 21.046 1.00 95.69 103 GLY A CA 1
ATOM 747 C C . GLY A 1 103 ? 5.417 -22.356 21.053 1.00 95.69 103 GLY A C 1
ATOM 748 O O . GLY A 1 103 ? 5.034 -21.920 22.129 1.00 95.69 103 GLY A O 1
ATOM 749 N N . ALA A 1 104 ? 5.147 -21.731 19.901 1.00 96.19 104 ALA A N 1
ATOM 750 C CA . ALA A 1 104 ? 4.309 -20.536 19.880 1.00 96.19 104 ALA A CA 1
ATOM 751 C C . ALA A 1 104 ? 2.886 -20.857 20.373 1.00 96.19 104 ALA A C 1
ATOM 753 O O . ALA A 1 104 ? 2.253 -21.808 19.906 1.00 96.19 104 ALA A O 1
ATOM 754 N N . THR A 1 105 ? 2.391 -20.049 21.307 1.00 95.44 105 THR A N 1
ATOM 755 C CA . THR A 1 105 ? 1.085 -20.209 21.964 1.00 95.44 105 THR A CA 1
ATOM 756 C C . THR A 1 105 ? 0.116 -19.077 21.650 1.00 95.44 105 THR A C 1
ATOM 758 O O . THR A 1 105 ? -1.086 -19.239 21.843 1.00 95.44 105 THR A O 1
ATOM 761 N N . LEU A 1 106 ? 0.619 -17.943 21.158 1.00 93.31 106 LEU A N 1
ATOM 762 C CA . LEU A 1 106 ? -0.182 -16.770 20.828 1.00 93.31 106 LEU A CA 1
ATOM 763 C C . LEU A 1 106 ? 0.299 -16.150 19.514 1.00 93.31 106 LEU A C 1
ATOM 765 O O . LEU A 1 106 ? 1.497 -16.125 19.228 1.00 93.31 106 LEU A O 1
ATOM 769 N N . PHE A 1 107 ? -0.651 -15.641 18.731 1.00 90.56 107 PHE A N 1
ATOM 770 C CA . PHE A 1 107 ? -0.403 -15.007 17.445 1.00 90.56 107 PHE A CA 1
ATOM 771 C C . PHE A 1 107 ? -1.110 -13.657 17.375 1.00 90.56 107 PHE A C 1
ATOM 773 O O . PHE A 1 107 ? -2.324 -13.608 17.547 1.00 90.56 107 PHE A O 1
ATOM 780 N N . GLU A 1 108 ? -0.368 -12.583 17.100 1.00 88.19 108 GLU A N 1
ATOM 781 C CA . GLU A 1 108 ? -0.913 -11.218 17.080 1.00 88.19 108 GLU A CA 1
ATOM 782 C C . GLU A 1 108 ? -0.576 -10.489 15.770 1.00 88.19 108 GLU A C 1
ATOM 784 O O . GLU A 1 108 ? 0.606 -10.369 15.419 1.00 88.19 108 GLU A O 1
ATOM 789 N N . PRO A 1 109 ? -1.570 -9.977 15.023 1.00 84.88 109 PRO A N 1
ATOM 790 C CA . PRO A 1 109 ? -1.313 -9.094 13.896 1.00 84.88 109 PRO A CA 1
ATOM 791 C C . PRO A 1 109 ? -0.789 -7.737 14.379 1.00 84.88 109 PRO A C 1
ATOM 793 O O . PRO A 1 109 ? -1.170 -7.226 15.430 1.00 84.88 109 PRO A O 1
ATOM 796 N N . THR A 1 110 ? 0.051 -7.098 13.569 1.00 80.56 110 THR A N 1
ATOM 797 C CA . THR A 1 110 ? 0.570 -5.752 13.845 1.00 80.56 110 THR A CA 1
ATOM 798 C C . THR A 1 110 ? 0.137 -4.749 12.782 1.00 80.56 110 THR A C 1
ATOM 800 O O . THR A 1 110 ? -0.153 -5.099 11.635 1.00 80.56 110 THR A O 1
ATOM 803 N N . LEU A 1 111 ? 0.196 -3.461 13.131 1.00 69.12 111 LEU A N 1
ATOM 804 C CA . LEU A 1 111 ? -0.067 -2.349 12.208 1.00 69.12 111 LEU A CA 1
ATOM 805 C C . LEU A 1 111 ? 0.863 -2.344 10.977 1.00 69.12 111 LEU A C 1
ATOM 807 O O . LEU A 1 111 ? 0.525 -1.756 9.952 1.00 69.12 111 LEU A O 1
ATOM 811 N N . GLY A 1 112 ? 2.015 -3.019 11.055 1.00 70.88 112 GLY A N 1
ATOM 812 C CA . GLY A 1 112 ? 2.971 -3.172 9.957 1.00 70.88 112 GLY A CA 1
ATOM 813 C C . GLY A 1 112 ? 2.655 -4.310 8.984 1.00 70.88 112 GLY A C 1
ATOM 814 O O . GLY A 1 112 ? 3.487 -4.589 8.126 1.00 70.88 112 GLY A O 1
ATOM 815 N N . ARG A 1 113 ? 1.488 -4.969 9.099 1.00 77.62 113 ARG A N 1
ATOM 816 C CA . ARG A 1 113 ? 1.142 -6.203 8.360 1.00 77.62 113 ARG A CA 1
ATOM 817 C C . ARG A 1 113 ? 2.089 -7.372 8.677 1.00 77.62 113 ARG A C 1
ATOM 819 O O . ARG A 1 113 ? 2.301 -8.240 7.837 1.00 77.6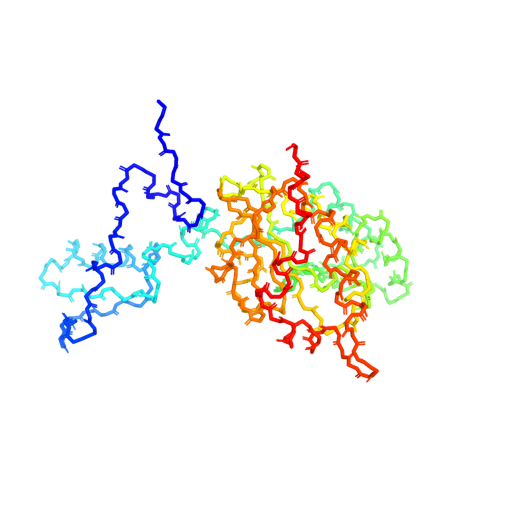2 113 ARG A O 1
ATOM 826 N N . ALA A 1 114 ? 2.647 -7.387 9.887 1.00 83.00 114 ALA A N 1
ATOM 827 C CA . ALA A 1 114 ? 3.419 -8.511 10.416 1.00 83.00 114 ALA A CA 1
ATOM 828 C C . ALA A 1 114 ? 2.566 -9.353 11.373 1.00 83.00 114 ALA A C 1
ATOM 830 O O . ALA A 1 114 ? 1.604 -8.842 11.947 1.00 83.00 114 ALA A O 1
ATOM 831 N N . LEU A 1 115 ? 2.952 -10.613 11.560 1.00 86.88 115 LEU A N 1
ATOM 832 C CA . LEU A 1 115 ? 2.379 -11.538 12.534 1.00 86.88 115 LEU A CA 1
ATOM 833 C C . LEU A 1 115 ? 3.427 -11.822 13.611 1.00 86.88 115 LEU A C 1
ATOM 835 O O . LEU A 1 115 ? 4.521 -12.287 13.296 1.00 86.88 115 LEU A O 1
ATOM 839 N N . LEU A 1 116 ? 3.104 -11.546 14.869 1.00 88.62 116 LEU A N 1
ATOM 840 C CA . LEU A 1 116 ? 3.928 -11.937 16.008 1.00 88.62 116 LEU A CA 1
ATOM 841 C C . LEU A 1 116 ? 3.554 -13.356 16.419 1.00 88.62 116 LEU A C 1
ATOM 843 O O . LEU A 1 116 ? 2.380 -13.619 16.646 1.00 88.62 116 LEU A O 1
ATOM 847 N N . ALA A 1 117 ? 4.539 -14.244 16.544 1.00 90.88 117 ALA A N 1
ATOM 848 C CA . ALA A 1 117 ? 4.384 -15.561 17.157 1.00 90.88 117 ALA A CA 1
ATOM 849 C C . ALA A 1 117 ? 5.041 -15.533 18.546 1.00 90.88 117 ALA A C 1
ATOM 851 O O . ALA A 1 117 ? 6.254 -15.373 18.666 1.00 90.88 117 ALA A O 1
ATOM 852 N N . ILE A 1 118 ? 4.235 -15.647 19.598 1.00 92.19 118 ILE A N 1
ATOM 853 C CA . ILE A 1 118 ? 4.633 -15.429 20.993 1.00 92.19 118 ILE A CA 1
ATOM 854 C C . ILE A 1 118 ? 4.707 -16.777 21.718 1.00 92.19 118 ILE A C 1
ATOM 856 O O . ILE A 1 118 ? 3.874 -17.654 21.498 1.00 92.19 118 ILE A O 1
ATOM 860 N N . GLY A 1 119 ? 5.711 -16.945 22.584 1.00 93.69 119 GLY A N 1
ATOM 861 C CA . GLY A 1 119 ? 5.943 -18.182 23.345 1.00 93.69 119 GLY A CA 1
ATOM 862 C C . GLY A 1 119 ? 6.850 -19.202 22.648 1.00 93.69 119 GLY A C 1
ATOM 863 O O . GLY A 1 119 ? 7.092 -20.274 23.193 1.00 93.69 119 GLY A O 1
ATOM 864 N N . MET A 1 120 ? 7.382 -18.872 21.467 1.00 92.88 120 MET A N 1
ATOM 865 C CA . MET A 1 120 ? 8.294 -19.743 20.724 1.00 92.88 120 MET A CA 1
ATOM 866 C C . MET A 1 120 ? 9.563 -20.056 21.523 1.00 92.88 120 MET A C 1
ATOM 868 O O . MET A 1 120 ? 10.118 -19.185 22.196 1.00 92.88 120 MET A O 1
ATOM 872 N N . ARG A 1 121 ? 10.049 -21.298 21.416 1.00 93.44 121 ARG A N 1
ATOM 873 C CA . ARG A 1 121 ? 11.331 -21.683 22.012 1.00 93.44 121 ARG A CA 1
ATOM 874 C C . ARG A 1 121 ? 12.469 -20.923 21.333 1.00 93.44 121 ARG A C 1
ATOM 876 O O . ARG A 1 121 ? 12.508 -20.826 20.108 1.00 93.44 121 ARG A O 1
ATOM 883 N N . ALA A 1 122 ? 13.410 -20.420 22.128 1.00 89.69 122 ALA A N 1
ATOM 884 C CA . ALA A 1 122 ? 14.500 -19.586 21.623 1.00 89.69 122 ALA A CA 1
ATOM 885 C C . ALA A 1 122 ? 15.400 -20.323 20.611 1.00 89.69 122 ALA A C 1
ATOM 887 O O . ALA A 1 122 ? 15.856 -19.725 19.644 1.00 89.69 122 ALA A O 1
ATOM 888 N N . ASP A 1 123 ? 15.598 -21.631 20.794 1.00 94.81 123 ASP A N 1
ATOM 889 C CA . ASP A 1 123 ? 16.385 -22.498 19.907 1.00 94.81 123 ASP A CA 1
ATOM 890 C C . ASP A 1 123 ? 15.698 -22.806 18.564 1.00 94.81 123 ASP A C 1
ATOM 892 O O . ASP A 1 123 ? 16.327 -23.313 17.637 1.00 94.81 123 ASP A O 1
ATOM 896 N N . ALA A 1 124 ? 14.404 -22.501 18.442 1.00 94.75 124 ALA A N 1
ATOM 897 C CA . ALA A 1 124 ? 13.603 -22.803 17.265 1.00 94.75 124 ALA A CA 1
ATOM 898 C C . ALA A 1 124 ? 13.454 -21.612 16.305 1.00 94.75 124 ALA A C 1
ATOM 900 O O . ALA A 1 124 ? 12.892 -21.792 15.222 1.00 94.75 124 ALA A O 1
ATOM 901 N N . ALA A 1 125 ? 13.947 -20.425 16.680 1.00 89.94 125 ALA A N 1
ATOM 902 C CA . ALA A 1 125 ? 13.762 -19.185 15.929 1.00 89.94 125 ALA A CA 1
ATOM 903 C C . ALA A 1 125 ? 14.355 -19.261 14.512 1.00 89.94 125 ALA A C 1
ATOM 905 O O . ALA A 1 125 ? 13.639 -19.023 13.544 1.00 89.94 125 ALA A O 1
ATOM 906 N N . ASP A 1 126 ? 15.613 -19.683 14.367 1.00 92.81 126 ASP A N 1
ATOM 907 C CA . ASP A 1 126 ? 16.271 -19.772 13.054 1.00 92.81 126 ASP A CA 1
ATOM 908 C C . ASP A 1 126 ? 15.575 -20.770 12.126 1.00 92.81 126 ASP A C 1
ATOM 910 O O . ASP A 1 126 ? 15.408 -20.534 10.928 1.00 92.81 126 ASP A O 1
ATOM 914 N N . ASP A 1 127 ? 15.144 -21.905 12.680 1.00 94.75 127 ASP A N 1
ATOM 915 C CA . ASP A 1 127 ? 14.423 -22.907 11.906 1.00 94.75 127 ASP A CA 1
ATOM 916 C C . ASP A 1 127 ? 13.026 -22.423 11.513 1.00 94.75 127 ASP A C 1
ATOM 918 O O . ASP A 1 127 ? 12.596 -22.651 10.384 1.00 94.75 127 ASP A O 1
ATOM 922 N N . PHE A 1 128 ? 12.329 -21.710 12.401 1.00 94.44 128 PHE A N 1
ATOM 923 C CA . PHE A 1 128 ? 11.071 -21.051 12.062 1.00 94.44 128 PHE A CA 1
ATOM 924 C C . PHE A 1 128 ? 11.253 -20.034 10.935 1.00 94.44 128 PHE A C 1
ATOM 926 O O . PHE A 1 128 ? 10.512 -20.092 9.956 1.00 94.44 128 PHE A O 1
ATOM 933 N N . SER A 1 129 ? 12.263 -19.165 11.029 1.00 93.88 129 SER A N 1
ATOM 934 C CA . SER A 1 129 ? 12.564 -18.158 10.010 1.00 93.88 129 SER A CA 1
ATOM 935 C C . SER A 1 129 ? 12.808 -18.788 8.638 1.00 93.88 129 SER A C 1
ATOM 937 O O . SER A 1 129 ? 12.273 -18.301 7.645 1.00 93.88 129 SER A O 1
ATOM 939 N N . ARG A 1 130 ? 13.519 -19.923 8.559 1.00 95.56 130 ARG A N 1
ATOM 940 C CA . ARG A 1 130 ? 13.698 -20.652 7.287 1.00 95.56 130 ARG A CA 1
ATOM 941 C C . ARG A 1 130 ? 12.384 -21.175 6.706 1.00 95.56 130 ARG A C 1
ATOM 943 O O . ARG A 1 130 ? 12.151 -21.031 5.509 1.00 95.56 130 ARG A O 1
ATOM 950 N N . HIS A 1 131 ? 11.520 -21.763 7.534 1.00 95.69 131 HIS A N 1
ATOM 951 C CA . HIS A 1 131 ? 10.212 -22.248 7.078 1.00 95.69 131 HIS A CA 1
ATOM 952 C C . HIS A 1 131 ? 9.303 -21.092 6.644 1.00 95.69 131 HIS A C 1
ATOM 954 O O . HIS A 1 131 ? 8.648 -21.177 5.609 1.00 95.69 131 HIS A O 1
ATOM 960 N N . ALA A 1 132 ? 9.293 -19.994 7.400 1.00 94.69 132 ALA A N 1
ATOM 961 C CA . ALA A 1 132 ? 8.540 -18.796 7.059 1.00 94.69 132 ALA A CA 1
ATOM 962 C C . ALA A 1 132 ? 9.025 -18.186 5.731 1.00 94.69 132 ALA A C 1
ATOM 964 O O . ALA A 1 132 ? 8.204 -17.863 4.874 1.00 94.69 132 ALA A O 1
ATOM 965 N N . ALA A 1 133 ? 10.341 -18.108 5.513 1.00 94.56 133 ALA A N 1
ATOM 966 C CA . ALA A 1 133 ? 10.916 -17.656 4.247 1.00 94.56 133 ALA A CA 1
ATOM 967 C C . ALA A 1 133 ? 10.518 -18.561 3.068 1.00 94.56 133 ALA A C 1
ATOM 969 O O . ALA A 1 133 ? 10.149 -18.057 2.010 1.00 94.56 133 ALA A O 1
ATOM 970 N N . ALA A 1 134 ? 10.519 -19.887 3.255 1.00 94.69 134 ALA A N 1
ATOM 971 C CA . ALA A 1 134 ? 10.075 -20.842 2.234 1.00 94.69 134 ALA A CA 1
ATOM 972 C C . ALA A 1 134 ? 8.581 -20.700 1.883 1.00 94.69 134 ALA A C 1
ATOM 974 O O . ALA A 1 134 ? 8.180 -20.992 0.760 1.00 94.69 134 ALA A O 1
ATOM 975 N N . LEU A 1 135 ? 7.771 -20.211 2.826 1.00 93.12 135 LEU A N 1
ATOM 976 C CA . LEU A 1 135 ? 6.363 -19.853 2.625 1.00 93.12 135 LEU A CA 1
ATOM 977 C C . LEU A 1 135 ? 6.174 -18.437 2.039 1.00 93.12 135 LEU A C 1
ATOM 979 O O . LEU A 1 135 ? 5.043 -17.986 1.883 1.00 93.12 135 LEU A O 1
ATOM 983 N N . GLY A 1 136 ? 7.259 -17.720 1.729 1.00 89.81 136 GLY A N 1
ATOM 984 C CA . GLY A 1 136 ? 7.229 -16.391 1.114 1.00 89.81 136 GLY A CA 1
ATOM 985 C C . GLY A 1 136 ? 7.153 -15.215 2.094 1.00 89.81 136 GLY A C 1
ATOM 986 O O . GLY A 1 136 ? 7.083 -14.066 1.650 1.00 89.81 136 GLY A O 1
ATOM 987 N N . PHE A 1 137 ? 7.204 -15.455 3.410 1.00 91.56 137 PHE A N 1
ATOM 988 C CA . PHE A 1 137 ? 7.195 -14.380 4.405 1.00 91.56 137 PHE A CA 1
ATOM 989 C C . PHE A 1 137 ? 8.523 -13.618 4.439 1.00 91.56 137 PHE A C 1
ATOM 991 O O . PHE A 1 137 ? 9.603 -14.165 4.215 1.00 91.56 137 PHE A O 1
ATOM 998 N N . ILE A 1 138 ? 8.436 -12.329 4.768 1.00 91.50 138 ILE A N 1
ATOM 999 C CA . ILE A 1 138 ? 9.602 -11.480 5.013 1.00 91.50 138 ILE A CA 1
ATOM 1000 C C . ILE A 1 138 ? 10.106 -11.750 6.432 1.00 91.50 138 ILE A C 1
ATOM 1002 O O . ILE A 1 138 ? 9.412 -11.435 7.400 1.00 91.50 138 ILE A O 1
ATOM 1006 N N . VAL A 1 139 ? 11.316 -12.296 6.547 1.00 92.44 139 VAL A N 1
ATOM 1007 C CA . VAL A 1 139 ? 11.945 -12.630 7.839 1.00 92.44 139 VAL A CA 1
ATOM 1008 C C . VAL A 1 139 ? 13.169 -11.773 8.163 1.00 92.44 139 VAL A C 1
ATOM 1010 O O . VAL A 1 139 ? 13.574 -11.701 9.317 1.00 92.44 139 VAL A O 1
ATOM 1013 N N . GLU A 1 140 ? 13.707 -11.058 7.173 1.00 91.12 140 GLU A N 1
ATOM 1014 C CA . GLU A 1 140 ? 14.884 -10.202 7.327 1.00 91.12 140 GLU A CA 1
ATOM 1015 C C . GLU A 1 140 ? 14.501 -8.724 7.439 1.00 91.12 140 GLU A C 1
ATOM 1017 O O . GLU A 1 140 ? 13.658 -8.212 6.695 1.00 91.12 140 GLU A O 1
ATOM 1022 N N . ALA A 1 141 ? 15.160 -7.997 8.344 1.00 88.50 141 ALA A N 1
ATOM 1023 C CA . ALA A 1 141 ? 14.927 -6.562 8.524 1.00 88.50 141 ALA A CA 1
ATOM 1024 C C . ALA A 1 141 ? 15.339 -5.731 7.295 1.00 88.50 141 ALA A C 1
ATOM 1026 O O . ALA A 1 141 ? 14.751 -4.677 7.051 1.00 88.50 141 ALA A O 1
ATOM 1027 N N . ALA A 1 142 ? 16.319 -6.218 6.529 1.00 89.81 142 ALA A N 1
ATOM 1028 C CA . ALA A 1 142 ? 16.862 -5.565 5.338 1.00 89.81 142 ALA A CA 1
ATOM 1029 C C . ALA A 1 142 ? 16.165 -5.977 4.026 1.00 89.81 142 ALA A C 1
ATOM 1031 O O . ALA A 1 142 ? 16.611 -5.579 2.954 1.00 89.81 142 ALA A O 1
ATOM 1032 N N . ASP A 1 143 ? 15.093 -6.777 4.079 1.00 90.88 143 ASP A N 1
ATOM 1033 C CA . ASP A 1 143 ? 14.385 -7.210 2.870 1.00 90.88 143 ASP A CA 1
ATOM 1034 C C . ASP A 1 143 ? 13.804 -5.995 2.108 1.00 90.88 143 ASP A C 1
ATOM 1036 O O . ASP A 1 143 ? 13.022 -5.227 2.687 1.00 90.88 143 ASP A O 1
ATOM 1040 N N . PRO A 1 144 ? 14.135 -5.813 0.815 1.00 90.81 144 PRO A N 1
ATOM 1041 C CA . PRO A 1 144 ? 13.718 -4.646 0.037 1.00 90.81 144 PRO A CA 1
ATOM 1042 C C . PRO A 1 144 ? 12.196 -4.534 -0.109 1.00 90.81 144 PRO A C 1
ATOM 1044 O O . PRO A 1 144 ? 11.671 -3.429 -0.253 1.00 90.81 144 PRO A O 1
ATOM 1047 N N . ARG A 1 145 ? 11.447 -5.640 0.005 1.00 90.25 145 ARG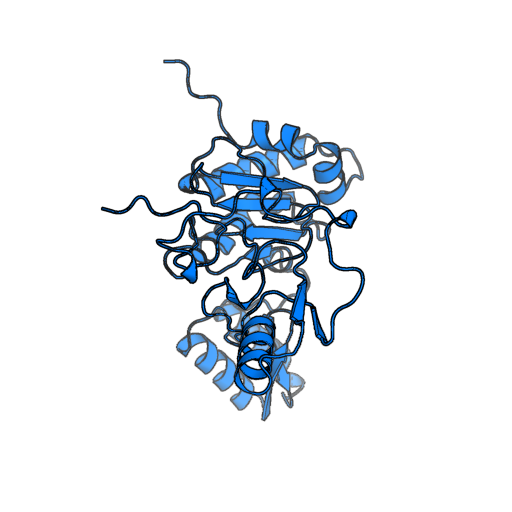 A N 1
ATOM 1048 C CA . ARG A 1 145 ? 9.975 -5.626 -0.049 1.00 90.25 145 ARG A CA 1
ATOM 1049 C C . ARG A 1 145 ? 9.361 -4.829 1.101 1.00 90.25 145 ARG A C 1
ATOM 1051 O O . ARG A 1 145 ? 8.236 -4.349 0.977 1.00 90.25 145 ARG A O 1
ATOM 1058 N N . ARG A 1 146 ? 10.094 -4.614 2.203 1.00 91.00 146 ARG A N 1
ATOM 1059 C CA . ARG A 1 146 ? 9.651 -3.776 3.336 1.00 91.00 146 ARG A CA 1
ATOM 1060 C C . ARG A 1 146 ? 9.491 -2.304 2.962 1.00 91.00 146 ARG A C 1
ATOM 1062 O O . ARG A 1 146 ? 8.714 -1.604 3.607 1.00 91.00 146 ARG A O 1
ATOM 1069 N N . ALA A 1 147 ? 10.181 -1.848 1.918 1.00 93.00 147 ALA A N 1
ATOM 1070 C CA . ALA A 1 147 ? 10.033 -0.503 1.375 1.00 93.00 147 ALA A CA 1
ATOM 1071 C C . ALA A 1 147 ? 8.744 -0.328 0.551 1.00 93.00 147 ALA A C 1
ATOM 1073 O O . ALA A 1 147 ? 8.384 0.800 0.211 1.00 93.00 147 ALA A O 1
ATOM 1074 N N . ILE A 1 148 ? 8.041 -1.420 0.220 1.00 93.38 148 ILE A N 1
ATOM 1075 C CA . ILE A 1 148 ? 6.911 -1.398 -0.706 1.00 93.38 148 ILE A CA 1
ATOM 1076 C C . ILE A 1 148 ? 5.578 -1.510 0.030 1.00 93.38 148 ILE A C 1
ATOM 1078 O O . ILE A 1 148 ? 5.256 -2.490 0.705 1.00 93.38 148 ILE A O 1
ATOM 1082 N N . ALA A 1 149 ? 4.722 -0.515 -0.174 1.00 92.69 149 ALA A N 1
ATOM 1083 C CA . ALA A 1 149 ? 3.324 -0.576 0.210 1.00 92.69 149 ALA A CA 1
ATOM 1084 C C . ALA A 1 149 ? 2.464 -0.864 -1.022 1.00 92.69 149 ALA A C 1
ATOM 1086 O O . ALA A 1 149 ? 2.197 0.036 -1.804 1.00 92.69 149 ALA A O 1
ATOM 1087 N N . ALA A 1 150 ? 1.987 -2.100 -1.181 1.00 92.50 150 ALA A N 1
ATOM 1088 C CA . ALA A 1 150 ? 1.021 -2.447 -2.227 1.00 92.50 150 ALA A CA 1
ATOM 1089 C C . ALA A 1 150 ? -0.390 -2.644 -1.653 1.00 92.50 150 ALA A C 1
ATOM 1091 O O . ALA A 1 150 ? -0.555 -3.221 -0.568 1.00 92.50 150 ALA A O 1
ATOM 1092 N N . CYS A 1 151 ? -1.415 -2.153 -2.355 1.00 89.81 151 CYS A N 1
ATOM 1093 C CA . CYS A 1 151 ? -2.818 -2.492 -2.069 1.00 89.81 151 CYS A CA 1
ATOM 1094 C C . CYS A 1 151 ? -3.225 -3.761 -2.831 1.00 89.81 151 CYS A C 1
ATOM 1096 O O . CYS A 1 151 ? -2.436 -4.257 -3.622 1.00 89.81 151 CYS A O 1
ATOM 1098 N N . ALA A 1 152 ? -4.437 -4.281 -2.613 1.00 88.06 152 ALA A N 1
ATOM 1099 C CA . ALA A 1 152 ? -4.917 -5.451 -3.356 1.00 88.06 152 ALA A CA 1
ATOM 1100 C C . ALA A 1 152 ? -4.870 -5.224 -4.882 1.00 88.06 152 ALA A C 1
ATOM 1102 O O . ALA A 1 152 ? -4.289 -6.021 -5.607 1.00 88.06 152 ALA A O 1
ATOM 1103 N N . GLY A 1 153 ? -5.399 -4.088 -5.355 1.00 90.38 153 GLY A N 1
ATOM 1104 C CA . GLY A 1 153 ? -5.515 -3.815 -6.791 1.00 90.38 153 GLY A CA 1
ATOM 1105 C C . GLY A 1 153 ? -6.554 -4.705 -7.482 1.00 90.38 153 GLY A C 1
ATOM 1106 O O . GLY A 1 153 ? -7.305 -5.420 -6.822 1.00 90.38 153 GLY A O 1
ATOM 1107 N N . ALA A 1 154 ? -6.638 -4.615 -8.806 1.00 89.56 154 ALA A N 1
ATOM 1108 C CA . ALA A 1 154 ? -7.490 -5.482 -9.620 1.00 89.56 154 ALA A CA 1
ATOM 1109 C C . ALA A 1 154 ? -6.925 -6.917 -9.688 1.00 89.56 154 ALA A C 1
ATOM 1111 O O . ALA A 1 154 ? -5.714 -7.072 -9.612 1.00 89.56 154 ALA A O 1
ATOM 1112 N N . PRO A 1 155 ? -7.752 -7.961 -9.864 1.00 89.25 155 PRO A N 1
ATOM 1113 C CA . PRO A 1 155 ? -9.216 -7.946 -9.861 1.00 89.25 155 PRO A CA 1
ATOM 1114 C C . PRO A 1 155 ? -9.819 -7.988 -8.444 1.00 89.25 155 PRO A C 1
ATOM 1116 O O . PRO A 1 155 ? -11.026 -7.823 -8.286 1.00 89.25 155 PRO A O 1
ATOM 1119 N N . ALA A 1 156 ? -8.999 -8.186 -7.405 1.00 85.12 156 ALA A N 1
ATOM 1120 C CA . ALA A 1 156 ? -9.456 -8.349 -6.021 1.00 85.12 156 ALA A CA 1
ATOM 1121 C C . ALA A 1 156 ? -10.180 -7.110 -5.451 1.00 85.12 156 ALA A C 1
ATOM 1123 O O . ALA A 1 156 ? -11.006 -7.216 -4.545 1.00 85.12 156 ALA A O 1
ATOM 1124 N N . CYS A 1 157 ? -9.885 -5.920 -5.973 1.00 84.38 157 CYS A N 1
ATOM 1125 C CA . CYS A 1 157 ? -10.521 -4.661 -5.618 1.00 84.38 157 CYS A CA 1
ATOM 1126 C C . CYS A 1 157 ? -11.204 -4.055 -6.843 1.00 84.38 157 CYS A C 1
ATOM 1128 O O . CYS A 1 157 ? -10.536 -3.651 -7.792 1.00 84.38 157 CYS A O 1
ATOM 1130 N N . ARG A 1 158 ? -12.530 -3.892 -6.769 1.00 82.69 158 ARG A N 1
ATOM 1131 C CA . ARG A 1 158 ? -13.342 -3.273 -7.830 1.00 82.69 158 ARG A CA 1
ATOM 1132 C C . ARG A 1 158 ? -12.907 -1.849 -8.189 1.00 82.69 158 ARG A C 1
ATOM 1134 O O . ARG A 1 158 ? -13.063 -1.446 -9.328 1.00 82.69 158 ARG A O 1
ATOM 1141 N N . SER A 1 159 ? -12.379 -1.082 -7.233 1.00 83.88 159 SER A N 1
ATOM 1142 C CA . SER A 1 159 ? -11.873 0.271 -7.513 1.00 83.88 159 SER A CA 1
ATOM 1143 C C . SER A 1 159 ? -10.490 0.283 -8.170 1.00 83.88 159 SER A C 1
ATOM 1145 O O . SER A 1 159 ? -10.019 1.362 -8.500 1.00 83.88 159 SER A O 1
ATOM 1147 N N . GLY A 1 160 ? -9.793 -0.854 -8.262 1.00 88.50 160 GLY A N 1
ATOM 1148 C CA . GLY A 1 160 ? -8.440 -0.912 -8.806 1.00 88.50 160 GLY A CA 1
ATOM 1149 C C . GLY A 1 160 ? -8.424 -0.942 -10.334 1.00 88.50 160 GLY A C 1
ATOM 1150 O O . GLY A 1 160 ? -9.173 -1.699 -10.938 1.00 88.50 160 GLY A O 1
ATOM 1151 N N . CYS A 1 161 ? -7.504 -0.190 -10.937 1.00 91.44 161 CYS A N 1
ATOM 1152 C CA . CYS A 1 161 ? -7.227 -0.175 -12.381 1.00 91.44 161 CYS A CA 1
ATOM 1153 C C . CYS A 1 161 ? -5.982 -0.995 -12.757 1.00 91.44 161 CYS A C 1
ATOM 1155 O O . CYS A 1 161 ? -5.615 -1.080 -13.927 1.00 91.44 161 CYS A O 1
ATOM 1157 N N . MET A 1 162 ? -5.283 -1.554 -11.762 1.00 92.94 162 MET A N 1
ATOM 1158 C CA . MET A 1 162 ? -4.076 -2.357 -11.964 1.00 92.94 162 MET A CA 1
ATOM 1159 C C . MET A 1 162 ? -3.881 -3.393 -10.845 1.00 92.94 162 MET A C 1
ATOM 1161 O O . MET A 1 162 ? -4.338 -3.152 -9.716 1.00 92.94 162 MET A O 1
ATOM 1165 N N . PRO A 1 163 ? -3.188 -4.514 -11.118 1.00 92.56 163 PRO A N 1
ATOM 1166 C CA . PRO A 1 163 ? -2.970 -5.604 -10.166 1.00 92.56 163 PRO A CA 1
ATOM 1167 C C . PRO A 1 163 ? -1.836 -5.308 -9.179 1.00 92.56 163 PRO A C 1
ATOM 1169 O O . PRO A 1 163 ? -0.789 -5.945 -9.175 1.00 92.56 163 PRO A O 1
ATOM 1172 N N . ALA A 1 164 ? -2.044 -4.291 -8.339 1.00 92.44 164 ALA A N 1
ATOM 1173 C CA . ALA A 1 164 ? -1.027 -3.729 -7.452 1.00 92.44 164 ALA A CA 1
ATOM 1174 C C . ALA A 1 164 ? -0.327 -4.758 -6.544 1.00 92.44 164 ALA A C 1
ATOM 1176 O O . ALA A 1 164 ? 0.882 -4.643 -6.348 1.00 92.44 164 ALA A O 1
ATOM 1177 N N . ARG A 1 165 ? -1.053 -5.736 -5.980 1.00 89.44 165 ARG A N 1
ATOM 1178 C CA . ARG A 1 165 ? -0.448 -6.774 -5.129 1.00 89.44 165 ARG A CA 1
ATOM 1179 C C . ARG A 1 165 ? 0.293 -7.814 -5.960 1.00 89.44 165 ARG A C 1
ATOM 1181 O O . ARG A 1 165 ? 1.431 -8.122 -5.626 1.00 89.44 165 ARG A O 1
ATOM 1188 N N . ASP A 1 166 ? -0.334 -8.314 -7.019 1.00 88.56 166 ASP A N 1
ATOM 1189 C CA . ASP A 1 166 ? 0.168 -9.459 -7.790 1.00 88.56 166 ASP A CA 1
ATOM 1190 C C . ASP A 1 166 ? 1.505 -9.155 -8.480 1.00 88.56 166 ASP A C 1
ATOM 1192 O O . ASP A 1 166 ? 2.323 -10.042 -8.694 1.00 88.56 166 ASP A O 1
ATOM 1196 N N . VAL A 1 167 ? 1.758 -7.882 -8.792 1.00 90.19 167 VAL A N 1
ATOM 1197 C CA . VAL A 1 167 ? 3.002 -7.422 -9.431 1.00 90.19 167 VAL A CA 1
ATOM 1198 C C . VAL A 1 167 ? 4.042 -6.882 -8.446 1.00 90.19 167 VAL A C 1
ATOM 1200 O O . VAL A 1 167 ? 5.113 -6.459 -8.877 1.00 90.19 167 VAL A O 1
ATOM 1203 N N . ALA A 1 168 ? 3.764 -6.865 -7.137 1.00 89.06 168 ALA A N 1
ATOM 1204 C CA . ALA A 1 168 ? 4.633 -6.220 -6.148 1.00 89.06 168 ALA A CA 1
ATOM 1205 C C . ALA A 1 168 ? 6.043 -6.840 -6.086 1.00 89.06 168 ALA A C 1
ATOM 1207 O O . ALA A 1 168 ? 7.029 -6.111 -5.969 1.00 89.06 168 ALA A O 1
ATOM 1208 N N . ASP A 1 169 ? 6.164 -8.162 -6.229 1.00 89.56 169 ASP A N 1
ATOM 1209 C CA . ASP A 1 169 ? 7.469 -8.838 -6.243 1.00 89.56 169 ASP A CA 1
ATOM 1210 C C . ASP A 1 169 ? 8.270 -8.498 -7.510 1.00 89.56 169 ASP A C 1
ATOM 1212 O O . ASP A 1 169 ? 9.454 -8.166 -7.431 1.00 89.56 169 ASP A O 1
ATOM 1216 N N . ALA A 1 170 ? 7.617 -8.468 -8.677 1.00 94.19 170 ALA A N 1
ATOM 1217 C CA . ALA A 1 170 ? 8.252 -8.045 -9.928 1.00 94.19 170 ALA A CA 1
ATOM 1218 C C . ALA A 1 170 ? 8.699 -6.572 -9.871 1.00 94.19 170 ALA A C 1
ATOM 1220 O O . ALA A 1 170 ? 9.794 -6.228 -10.316 1.00 94.19 170 ALA A O 1
ATOM 1221 N N . VAL A 1 171 ? 7.881 -5.707 -9.263 1.00 95.25 171 VAL A N 1
ATOM 1222 C CA . VAL A 1 171 ? 8.227 -4.305 -8.991 1.00 95.25 171 VAL A CA 1
ATOM 1223 C C . VAL A 1 171 ? 9.419 -4.201 -8.041 1.00 95.25 171 VAL A C 1
ATOM 1225 O O . VAL A 1 171 ? 10.278 -3.356 -8.264 1.00 95.25 171 VAL A O 1
ATOM 1228 N N . THR A 1 172 ? 9.520 -5.064 -7.026 1.00 94.12 172 THR A N 1
ATOM 1229 C CA . THR A 1 172 ? 10.683 -5.097 -6.120 1.00 94.12 172 THR A CA 1
ATOM 1230 C C . THR A 1 172 ? 11.974 -5.329 -6.898 1.00 94.12 172 THR A C 1
ATOM 1232 O O . THR A 1 172 ? 12.934 -4.581 -6.723 1.00 94.12 172 THR A O 1
ATOM 1235 N N . GLY A 1 173 ? 11.984 -6.319 -7.796 1.00 95.62 173 GLY A N 1
ATOM 1236 C CA . GLY A 1 173 ? 13.133 -6.583 -8.662 1.00 95.62 173 GLY A CA 1
ATOM 1237 C C . GLY A 1 173 ? 13.446 -5.404 -9.588 1.00 95.62 173 GLY A C 1
ATOM 1238 O O . GLY A 1 173 ? 14.594 -4.976 -9.679 1.00 95.62 173 GLY A O 1
ATOM 1239 N N . ALA A 1 174 ? 12.422 -4.826 -10.220 1.00 96.44 174 ALA A N 1
ATOM 1240 C CA . ALA A 1 174 ? 12.572 -3.679 -11.116 1.00 96.44 174 ALA A CA 1
ATOM 1241 C C . ALA A 1 174 ? 13.063 -2.403 -10.404 1.00 96.44 174 ALA A C 1
ATOM 1243 O O . ALA A 1 174 ? 13.748 -1.584 -11.012 1.00 96.44 174 ALA A O 1
ATOM 1244 N N . ALA A 1 175 ? 12.726 -2.229 -9.125 1.00 96.44 175 ALA A N 1
ATOM 1245 C CA . ALA A 1 175 ? 13.093 -1.069 -8.320 1.00 96.44 175 ALA A CA 1
ATOM 1246 C C . ALA A 1 175 ? 14.399 -1.250 -7.529 1.00 96.44 175 ALA A C 1
ATOM 1248 O O . ALA A 1 175 ? 14.784 -0.332 -6.810 1.00 96.44 175 ALA A O 1
ATOM 1249 N N . ALA A 1 176 ? 15.094 -2.387 -7.635 1.00 94.81 176 ALA A N 1
ATOM 1250 C CA . ALA A 1 176 ? 16.198 -2.744 -6.737 1.00 94.81 176 ALA A CA 1
ATOM 1251 C C . ALA A 1 176 ? 17.259 -1.634 -6.558 1.00 94.81 176 ALA A C 1
ATOM 1253 O O . ALA A 1 176 ? 17.696 -1.384 -5.438 1.00 94.81 176 ALA A O 1
ATOM 1254 N N . ALA A 1 177 ? 17.607 -0.908 -7.628 1.00 93.44 177 ALA A N 1
ATOM 1255 C CA . ALA A 1 177 ? 18.602 0.173 -7.597 1.00 93.44 177 ALA A CA 1
ATOM 1256 C C . ALA A 1 177 ? 18.217 1.378 -6.710 1.00 93.44 177 ALA A C 1
ATOM 1258 O O . ALA A 1 177 ? 19.081 2.154 -6.297 1.00 93.44 177 ALA A O 1
ATOM 1259 N N . ILE A 1 178 ? 16.927 1.560 -6.411 1.00 95.25 178 ILE A N 1
ATOM 1260 C CA . ILE A 1 178 ? 16.417 2.684 -5.611 1.00 95.25 178 ILE A CA 1
ATOM 1261 C C . ILE A 1 178 ? 15.948 2.270 -4.210 1.00 95.25 178 ILE A C 1
ATOM 1263 O O . ILE A 1 178 ? 15.560 3.130 -3.425 1.00 95.25 178 ILE A O 1
ATOM 1267 N N . LEU A 1 179 ? 15.990 0.979 -3.867 1.00 95.12 179 LEU A N 1
ATOM 1268 C CA . LEU A 1 179 ? 15.569 0.466 -2.557 1.00 95.12 179 LEU A CA 1
ATOM 1269 C C . LEU A 1 179 ? 16.742 0.436 -1.563 1.00 95.12 179 LEU A C 1
ATOM 1271 O O . LEU A 1 179 ? 17.070 -0.596 -0.990 1.00 95.12 179 LEU A O 1
ATOM 1275 N N . ASP A 1 180 ? 17.362 1.594 -1.336 1.00 93.06 180 ASP A N 1
ATOM 1276 C CA . ASP A 1 180 ? 18.523 1.781 -0.447 1.00 93.06 180 ASP A CA 1
ATOM 1277 C C . ASP A 1 180 ? 18.157 1.972 1.043 1.00 93.06 180 ASP A C 1
ATOM 1279 O O . ASP A 1 180 ? 18.977 2.407 1.849 1.00 93.06 180 ASP A O 1
ATOM 1283 N N . GLY A 1 181 ? 16.905 1.684 1.411 1.00 93.00 181 GLY A N 1
ATOM 1284 C CA . GLY A 1 181 ? 16.360 1.903 2.753 1.00 93.00 181 GLY A CA 1
ATOM 1285 C C . GLY A 1 181 ? 15.819 3.315 3.009 1.00 93.00 181 GLY A C 1
ATOM 1286 O O . GLY A 1 181 ? 15.238 3.547 4.067 1.00 93.00 181 GLY A O 1
ATOM 1287 N N . THR A 1 182 ? 15.948 4.248 2.058 1.00 95.88 182 THR A N 1
ATOM 1288 C CA . THR A 1 182 ? 15.430 5.625 2.205 1.00 95.88 182 THR A CA 1
ATOM 1289 C C . THR A 1 182 ? 14.091 5.861 1.509 1.00 95.88 182 THR A C 1
ATOM 1291 O O . THR A 1 182 ? 13.412 6.852 1.779 1.00 95.88 182 THR A O 1
ATOM 1294 N N . VAL A 1 183 ? 13.685 4.946 0.627 1.00 96.44 183 VAL A N 1
ATOM 1295 C CA . VAL A 1 183 ? 12.485 5.071 -0.205 1.00 96.44 183 VAL A CA 1
ATOM 1296 C C . VAL A 1 183 ? 11.323 4.289 0.395 1.00 96.44 183 VAL A C 1
ATOM 1298 O O . VAL A 1 183 ? 11.447 3.111 0.707 1.00 96.44 183 VAL A O 1
ATOM 1301 N N . THR A 1 184 ? 10.156 4.930 0.486 1.00 95.69 184 THR A N 1
ATOM 1302 C CA . THR A 1 184 ? 8.867 4.230 0.563 1.00 95.69 184 THR A CA 1
ATOM 1303 C C . THR A 1 184 ? 8.211 4.258 -0.813 1.00 95.69 184 THR A C 1
ATOM 1305 O O . T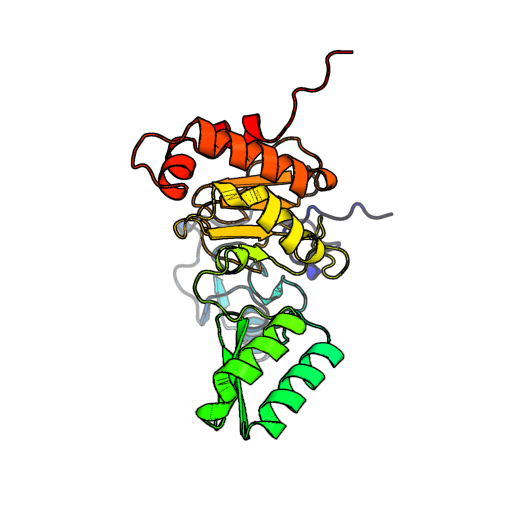HR A 1 184 ? 7.813 5.327 -1.281 1.00 95.69 184 THR A O 1
ATOM 1308 N N . LEU A 1 185 ? 8.088 3.090 -1.446 1.00 96.88 185 LEU A N 1
ATOM 1309 C CA . LEU A 1 185 ? 7.455 2.915 -2.750 1.00 96.88 185 LEU A CA 1
ATOM 1310 C C . LEU A 1 185 ? 6.007 2.443 -2.572 1.00 96.88 185 LEU A C 1
ATOM 1312 O O . LEU A 1 185 ? 5.741 1.348 -2.081 1.00 96.88 185 LEU A O 1
ATOM 1316 N N . HIS A 1 186 ? 5.043 3.264 -2.972 1.00 96.81 186 HIS A N 1
ATOM 1317 C CA . HIS A 1 186 ? 3.623 2.925 -2.901 1.00 96.81 186 HIS A CA 1
ATOM 1318 C C . HIS A 1 186 ? 3.112 2.459 -4.264 1.00 96.81 186 HIS A C 1
ATOM 1320 O O . HIS A 1 186 ? 3.081 3.229 -5.215 1.00 96.81 186 HIS A O 1
ATOM 1326 N N . ILE A 1 187 ? 2.650 1.214 -4.343 1.00 96.56 187 ILE A N 1
ATOM 1327 C CA . ILE A 1 187 ? 1.999 0.650 -5.528 1.00 96.56 187 ILE A CA 1
ATOM 1328 C C . ILE A 1 187 ? 0.491 0.624 -5.276 1.00 96.56 187 ILE A C 1
ATOM 1330 O O . ILE A 1 187 ? -0.032 -0.221 -4.539 1.00 96.56 187 ILE A O 1
ATOM 1334 N N . SER A 1 188 ? -0.220 1.591 -5.851 1.00 95.19 188 SER A N 1
ATOM 1335 C CA . SER A 1 188 ? -1.650 1.774 -5.612 1.00 95.19 188 SER A CA 1
ATOM 1336 C C . SER A 1 188 ? -2.475 1.428 -6.839 1.00 95.19 188 SER A C 1
ATOM 1338 O O . SER A 1 188 ? -2.255 1.942 -7.927 1.00 95.19 188 SER A O 1
ATOM 1340 N N . GLY A 1 189 ? -3.499 0.600 -6.651 1.00 94.06 189 GLY A N 1
ATOM 1341 C CA . GLY A 1 189 ? -4.434 0.237 -7.711 1.00 94.06 189 GLY A CA 1
ATOM 1342 C C . GLY A 1 189 ? -5.310 1.401 -8.179 1.00 94.06 189 GLY A C 1
ATOM 1343 O O . GLY A 1 189 ? -5.851 1.327 -9.271 1.00 94.06 189 GLY A O 1
ATOM 1344 N N . CYS A 1 190 ? -5.483 2.432 -7.346 1.00 91.50 190 CYS A N 1
ATOM 1345 C CA . CYS A 1 190 ? -6.300 3.616 -7.627 1.00 91.50 190 CYS A CA 1
ATOM 1346 C C . CYS A 1 190 ? -5.847 4.832 -6.794 1.00 91.50 190 CYS A C 1
ATOM 1348 O O . CYS A 1 190 ? -5.090 4.656 -5.829 1.00 91.50 190 CYS A O 1
ATOM 1350 N N . PRO A 1 191 ? -6.362 6.045 -7.055 1.00 90.81 191 PRO A N 1
ATOM 1351 C CA . PRO A 1 191 ? -6.014 7.249 -6.289 1.00 90.81 191 PRO A CA 1
ATOM 1352 C C . PRO A 1 191 ? -6.361 7.209 -4.788 1.00 90.81 191 PRO A C 1
ATOM 1354 O O . PRO A 1 191 ? -5.819 7.990 -4.011 1.00 90.81 191 PRO A O 1
ATOM 1357 N N . LYS A 1 192 ? -7.200 6.264 -4.326 1.00 87.00 192 LYS A N 1
ATOM 1358 C CA . LYS A 1 192 ? -7.570 6.134 -2.897 1.00 87.00 192 LYS A CA 1
ATOM 1359 C C . LYS A 1 192 ? -6.384 5.811 -1.979 1.00 87.00 192 LYS A C 1
ATOM 1361 O O . LYS A 1 192 ? -6.453 6.071 -0.779 1.00 87.00 192 LYS A O 1
ATOM 1366 N N . GLY A 1 193 ? -5.328 5.187 -2.510 1.00 89.38 193 GLY A N 1
ATOM 1367 C CA . GLY A 1 193 ? -4.079 4.963 -1.778 1.00 89.38 193 GLY A CA 1
ATOM 1368 C C . GLY A 1 193 ? -4.200 4.108 -0.512 1.00 89.38 193 GLY A C 1
ATOM 1369 O O . GLY A 1 193 ? -3.589 4.424 0.504 1.00 89.38 193 GLY A O 1
ATOM 1370 N N . CYS A 1 194 ? -5.006 3.040 -0.527 1.00 87.06 194 CYS A N 1
ATOM 1371 C CA . CYS A 1 194 ? -5.349 2.296 0.692 1.00 87.06 194 CYS A CA 1
ATOM 1372 C C . CYS A 1 194 ? -4.146 1.711 1.449 1.00 87.06 194 CYS A C 1
ATOM 1374 O O . CYS A 1 194 ? -4.196 1.623 2.672 1.00 87.06 194 CYS A O 1
ATOM 1376 N N . ALA A 1 195 ? -3.093 1.293 0.742 1.00 87.81 195 ALA A N 1
ATOM 1377 C CA . ALA A 1 195 ? -1.938 0.644 1.362 1.00 87.81 195 ALA A CA 1
ATOM 1378 C C . ALA A 1 195 ? -0.963 1.619 2.027 1.00 87.81 195 ALA A C 1
ATOM 1380 O O . ALA A 1 195 ? -0.251 1.220 2.945 1.00 87.81 195 ALA A O 1
ATOM 1381 N N . ASN A 1 196 ? -0.942 2.873 1.578 1.00 90.56 196 ASN A N 1
ATOM 1382 C CA . ASN A 1 196 ? -0.243 3.963 2.238 1.00 90.56 196 ASN A CA 1
ATOM 1383 C C . ASN A 1 196 ? -1.041 5.269 2.046 1.00 90.56 196 ASN A C 1
ATOM 1385 O O . ASN A 1 196 ? -0.857 5.956 1.041 1.00 90.56 196 ASN A O 1
ATOM 1389 N N . PRO A 1 197 ? -1.953 5.610 2.978 1.00 86.38 197 PRO A N 1
ATOM 1390 C CA . PRO A 1 197 ? -2.787 6.807 2.858 1.00 86.38 197 PRO A CA 1
ATOM 1391 C C . PRO A 1 197 ? -2.020 8.114 3.114 1.00 86.38 197 PRO A C 1
ATOM 1393 O O . PRO A 1 197 ? -2.572 9.191 2.902 1.00 86.38 197 PRO A O 1
ATOM 1396 N N . ARG A 1 198 ? -0.775 8.028 3.598 1.00 90.12 198 ARG A N 1
ATOM 1397 C CA . ARG A 1 198 ? 0.112 9.175 3.819 1.00 90.12 198 ARG A CA 1
ATOM 1398 C C . ARG A 1 198 ? 0.982 9.413 2.584 1.00 90.12 198 ARG A C 1
ATOM 1400 O O . ARG A 1 198 ? 0.929 8.650 1.620 1.00 90.12 198 ARG A O 1
ATOM 1407 N N . ALA A 1 199 ? 1.791 10.466 2.632 1.00 94.88 199 ALA A N 1
ATOM 1408 C CA . ALA A 1 199 ? 2.793 10.709 1.607 1.00 94.88 199 ALA A CA 1
ATOM 1409 C C . ALA A 1 199 ? 3.791 9.540 1.526 1.00 94.88 199 ALA A C 1
ATOM 1411 O O . ALA A 1 199 ? 4.273 9.044 2.548 1.00 94.88 199 ALA A O 1
ATOM 1412 N N . ALA A 1 200 ? 4.077 9.097 0.305 1.00 97.00 200 ALA A N 1
ATOM 1413 C CA . ALA A 1 200 ? 5.154 8.164 -0.001 1.00 97.00 200 ALA A CA 1
ATOM 1414 C C . ALA A 1 200 ? 6.293 8.927 -0.681 1.00 97.00 200 ALA A C 1
ATOM 1416 O O . ALA A 1 200 ? 6.040 9.922 -1.358 1.00 97.00 200 ALA A O 1
ATOM 1417 N N . THR A 1 201 ? 7.530 8.441 -0.559 1.00 97.88 201 THR A N 1
ATOM 1418 C CA . THR A 1 201 ? 8.663 8.992 -1.322 1.00 97.88 201 THR A CA 1
ATOM 1419 C C . THR A 1 201 ? 8.356 8.967 -2.818 1.00 97.88 201 THR A C 1
ATOM 1421 O O . THR A 1 201 ? 8.569 9.953 -3.519 1.00 97.88 201 THR A O 1
ATOM 1424 N N . LEU A 1 202 ? 7.791 7.850 -3.280 1.00 97.50 202 LEU A N 1
ATOM 1425 C CA . LEU A 1 202 ? 7.332 7.649 -4.644 1.00 97.50 202 LEU A CA 1
ATOM 1426 C C . LEU A 1 202 ? 6.064 6.790 -4.626 1.00 97.50 202 LEU A C 1
ATOM 1428 O O . LEU A 1 202 ? 6.035 5.740 -3.981 1.00 97.50 202 LEU A O 1
ATOM 1432 N N . ALA A 1 203 ? 5.027 7.204 -5.347 1.00 97.38 203 ALA A N 1
ATOM 1433 C CA . ALA A 1 203 ? 3.847 6.384 -5.587 1.00 97.38 203 ALA A CA 1
ATOM 1434 C C . ALA A 1 203 ? 3.654 6.150 -7.084 1.00 97.38 203 ALA A C 1
ATOM 1436 O O . ALA A 1 203 ? 3.740 7.092 -7.863 1.00 97.38 203 ALA A O 1
ATOM 1437 N N . LEU A 1 204 ? 3.346 4.910 -7.463 1.00 96.81 204 LEU A N 1
ATOM 1438 C CA . LEU A 1 204 ? 2.869 4.524 -8.788 1.00 96.81 204 LEU A CA 1
ATOM 1439 C C . LEU A 1 204 ? 1.408 4.102 -8.652 1.00 96.81 204 LEU A C 1
ATOM 1441 O O . LEU A 1 204 ? 1.069 3.218 -7.857 1.00 96.81 204 LEU A O 1
ATOM 1445 N N . VAL A 1 205 ? 0.537 4.782 -9.386 1.00 96.31 205 VAL A N 1
ATOM 1446 C CA . VAL A 1 205 ? -0.905 4.772 -9.154 1.00 96.31 205 VAL A CA 1
ATOM 1447 C C . VAL A 1 205 ? -1.624 4.413 -10.444 1.00 96.31 205 VAL A C 1
ATOM 1449 O O . VAL A 1 205 ? -1.468 5.084 -11.457 1.00 96.31 205 VAL A O 1
ATOM 1452 N N . GLY A 1 206 ? -2.431 3.358 -10.411 1.00 94.62 206 GLY A N 1
ATOM 1453 C CA . GLY A 1 206 ? -3.351 3.052 -11.499 1.00 94.62 206 GLY A CA 1
ATOM 1454 C C . GLY A 1 206 ? -4.498 4.058 -11.539 1.00 94.62 206 GLY A C 1
ATOM 1455 O O . GLY A 1 206 ? -5.024 4.453 -10.500 1.00 94.62 206 GLY A O 1
ATOM 1456 N N . SER A 1 207 ? -4.904 4.457 -12.735 1.00 89.62 207 SER A N 1
ATOM 1457 C CA . SER A 1 207 ? -6.079 5.289 -12.975 1.00 89.62 207 SER A CA 1
ATOM 1458 C C . SER A 1 207 ? -6.720 4.908 -14.306 1.00 89.62 207 SER A C 1
ATOM 1460 O O . SER A 1 207 ? -6.134 4.173 -15.103 1.00 89.62 207 SER A O 1
ATOM 1462 N N . ASP A 1 208 ? -7.901 5.448 -14.572 1.00 84.25 208 ASP A N 1
ATOM 1463 C CA . ASP A 1 208 ? -8.584 5.303 -15.859 1.00 84.25 208 ASP A CA 1
ATOM 1464 C C . ASP A 1 208 ? -7.788 5.923 -17.018 1.00 84.25 208 ASP A C 1
ATOM 1466 O O . ASP A 1 208 ? -7.892 5.468 -18.153 1.00 84.25 208 ASP A O 1
ATOM 1470 N N . ALA A 1 209 ? -6.947 6.923 -16.730 1.00 86.75 209 ALA A N 1
ATOM 1471 C CA . ALA A 1 209 ? -6.050 7.553 -17.698 1.00 86.75 209 ALA A CA 1
ATOM 1472 C C . ALA A 1 209 ? -4.716 6.796 -17.873 1.00 86.75 209 ALA A C 1
ATOM 1474 O O . ALA A 1 209 ? -3.811 7.291 -18.541 1.00 86.75 209 ALA A O 1
ATOM 1475 N N . GLY A 1 210 ? -4.574 5.617 -17.258 1.00 92.12 210 GLY A N 1
ATOM 1476 C CA . GLY A 1 210 ? -3.337 4.844 -17.243 1.00 92.12 210 GLY A CA 1
ATOM 1477 C C . GLY A 1 210 ? -2.557 5.004 -15.939 1.00 92.12 210 GLY A C 1
ATOM 1478 O O . GLY A 1 210 ? -3.123 5.224 -14.864 1.00 92.12 210 GLY A O 1
ATOM 1479 N N . LEU A 1 211 ? -1.242 4.839 -16.024 1.00 94.25 211 LEU A N 1
ATOM 1480 C CA . LEU A 1 211 ? -0.335 4.986 -14.897 1.00 94.25 211 LEU A CA 1
ATOM 1481 C C . LEU A 1 211 ? -0.149 6.472 -14.555 1.00 94.25 211 LEU A C 1
ATOM 1483 O O . LEU A 1 211 ? 0.032 7.326 -15.422 1.00 94.25 211 LEU A O 1
ATOM 1487 N N . ALA A 1 212 ? -0.178 6.766 -13.265 1.00 94.75 212 ALA A N 1
ATOM 1488 C CA . ALA A 1 212 ? 0.114 8.062 -12.682 1.00 94.75 212 ALA A CA 1
ATOM 1489 C C . ALA A 1 212 ? 1.213 7.910 -11.623 1.00 94.75 212 ALA A C 1
ATOM 1491 O O . ALA A 1 212 ? 1.449 6.807 -11.117 1.00 94.75 212 ALA A O 1
ATOM 1492 N N . LEU A 1 213 ? 1.878 9.007 -11.264 1.00 95.94 213 LEU A N 1
ATOM 1493 C CA . LEU A 1 213 ? 2.881 9.002 -10.202 1.00 95.94 213 LEU A CA 1
ATOM 1494 C C . LEU A 1 213 ? 2.780 10.213 -9.281 1.00 95.94 213 LEU A C 1
ATOM 1496 O O . LEU A 1 213 ? 2.438 11.302 -9.730 1.00 95.94 213 LEU A O 1
ATOM 1500 N N . SER A 1 214 ? 3.171 10.057 -8.018 1.00 96.44 214 SER A N 1
ATOM 1501 C CA . SER A 1 214 ? 3.475 11.188 -7.132 1.00 96.44 214 SER A CA 1
ATOM 1502 C C . SER A 1 214 ? 4.844 11.031 -6.477 1.00 96.44 214 SER A C 1
ATOM 1504 O O . SER A 1 214 ? 5.339 9.920 -6.285 1.00 96.44 214 SER A O 1
ATOM 1506 N N . VAL A 1 215 ? 5.461 12.164 -6.141 1.00 97.44 215 VAL A N 1
ATOM 1507 C CA . VAL A 1 215 ? 6.747 12.255 -5.440 1.00 97.44 215 VAL A CA 1
ATOM 1508 C C . VAL A 1 215 ? 6.523 12.989 -4.130 1.00 97.44 215 VAL A C 1
ATOM 1510 O O . VAL A 1 215 ? 5.957 14.079 -4.145 1.00 97.44 215 VAL A O 1
ATOM 1513 N N . ASN A 1 216 ? 6.965 12.405 -3.012 1.00 97.25 216 ASN A N 1
ATOM 1514 C CA . ASN A 1 216 ? 6.748 12.936 -1.658 1.00 97.25 216 ASN A CA 1
ATOM 1515 C C . ASN A 1 216 ? 5.288 13.343 -1.391 1.00 97.25 216 ASN A C 1
ATOM 1517 O O . ASN A 1 216 ? 5.017 14.313 -0.686 1.00 97.25 216 ASN A O 1
ATOM 1521 N N . GLY A 1 217 ? 4.352 12.593 -1.969 1.00 96.12 217 GLY A N 1
ATOM 1522 C CA . GLY A 1 217 ? 2.939 12.941 -2.022 1.00 96.12 217 GLY A CA 1
ATOM 1523 C C . GLY A 1 217 ? 2.043 11.730 -1.826 1.00 96.12 217 GLY A C 1
ATOM 1524 O O . GLY A 1 217 ? 2.495 10.581 -1.742 1.00 96.12 217 GLY A O 1
ATOM 1525 N N . ARG A 1 218 ? 0.743 11.989 -1.711 1.00 94.81 218 ARG A N 1
ATOM 1526 C CA . ARG A 1 218 ? -0.285 10.947 -1.595 1.00 94.81 218 ARG A CA 1
ATOM 1527 C C . ARG A 1 218 ? -0.577 10.335 -2.965 1.00 94.81 218 ARG A C 1
ATOM 1529 O O . ARG A 1 218 ? -0.285 10.919 -4.005 1.00 94.81 218 ARG A O 1
ATOM 1536 N N . ALA A 1 219 ? -1.217 9.165 -2.980 1.00 93.94 219 ALA A N 1
ATOM 1537 C CA . ALA A 1 219 ? -1.681 8.558 -4.234 1.00 93.94 219 ALA A CA 1
ATOM 1538 C C . ALA A 1 219 ? -2.736 9.421 -4.957 1.00 93.94 219 ALA A C 1
ATOM 1540 O O . ALA A 1 219 ? -2.817 9.390 -6.179 1.00 93.94 219 ALA A O 1
ATOM 1541 N N . ALA A 1 220 ? -3.517 10.204 -4.207 1.00 90.31 220 ALA A N 1
ATOM 1542 C CA . ALA A 1 220 ? -4.521 11.119 -4.752 1.00 90.31 220 ALA A CA 1
ATOM 1543 C C . ALA A 1 220 ? -3.913 12.332 -5.480 1.00 90.31 220 ALA A C 1
ATOM 1545 O O . ALA A 1 220 ? -4.598 12.979 -6.260 1.00 90.31 220 ALA A O 1
ATOM 1546 N N . GLU A 1 221 ? -2.635 12.625 -5.236 1.00 92.75 221 GLU A N 1
ATOM 1547 C CA . GLU A 1 221 ? -1.893 13.747 -5.829 1.00 92.75 221 GLU A CA 1
ATOM 1548 C C . GLU A 1 221 ? -1.067 13.301 -7.046 1.00 92.75 221 GLU A C 1
ATOM 1550 O O . GLU A 1 221 ? -0.209 14.037 -7.531 1.00 92.75 221 GLU A O 1
ATOM 1555 N N . ALA A 1 222 ? -1.275 12.067 -7.514 1.00 93.75 222 ALA A N 1
ATOM 1556 C CA . ALA A 1 222 ? -0.521 11.514 -8.621 1.00 93.75 222 ALA A CA 1
ATOM 1557 C C . ALA A 1 222 ? -0.885 12.189 -9.949 1.00 93.75 222 ALA A C 1
ATOM 1559 O O . ALA A 1 222 ? -2.058 12.359 -10.278 1.00 93.75 222 ALA A O 1
ATOM 1560 N N . VAL A 1 223 ? 0.138 12.530 -10.729 1.00 92.12 223 VAL A N 1
ATOM 1561 C CA . VAL A 1 223 ? 0.003 13.108 -12.065 1.00 92.12 223 VAL A CA 1
ATOM 1562 C C . VAL A 1 223 ? 0.076 12.007 -13.127 1.00 92.12 223 VAL A C 1
ATOM 1564 O O . VAL A 1 223 ? 0.891 11.090 -12.981 1.00 92.12 223 VAL A O 1
ATOM 1567 N N . PRO A 1 224 ? -0.749 12.057 -14.189 1.00 91.50 224 PRO A N 1
ATOM 1568 C CA . PRO A 1 224 ? -0.687 11.084 -15.277 1.00 91.50 224 PRO A CA 1
ATOM 1569 C C . PRO A 1 224 ? 0.687 11.069 -15.947 1.00 91.50 224 PRO A C 1
ATOM 1571 O O . PRO A 1 224 ? 1.291 12.121 -16.153 1.00 91.50 224 PRO A O 1
ATOM 1574 N N . THR A 1 225 ? 1.163 9.883 -16.323 1.00 90.94 225 THR A N 1
ATOM 1575 C CA . THR A 1 225 ? 2.446 9.732 -17.028 1.00 90.94 225 THR A CA 1
ATOM 1576 C C . THR A 1 225 ? 2.275 9.489 -18.523 1.00 90.94 225 THR A C 1
ATOM 1578 O O . THR A 1 225 ? 3.211 9.701 -19.282 1.00 90.94 225 THR A O 1
ATOM 1581 N N . GLY A 1 226 ? 1.086 9.048 -18.950 1.00 87.50 226 GLY A N 1
ATOM 1582 C CA . GLY A 1 226 ? 0.814 8.616 -20.325 1.00 87.50 226 GLY A CA 1
ATOM 1583 C C . GLY A 1 226 ? 1.129 7.138 -20.592 1.00 87.50 226 GLY A C 1
ATOM 1584 O O . GLY A 1 226 ? 0.899 6.659 -21.697 1.00 87.50 226 GLY A O 1
ATOM 1585 N N . CYS A 1 227 ? 1.622 6.397 -19.595 1.00 89.88 227 CYS A N 1
ATOM 1586 C CA . CYS A 1 227 ? 1.894 4.965 -19.718 1.00 89.88 227 CYS A CA 1
ATOM 1587 C C . CYS A 1 227 ? 0.632 4.147 -19.451 1.00 89.88 227 CYS A C 1
ATOM 1589 O O . CYS A 1 227 ? -0.190 4.510 -18.605 1.00 89.88 227 CYS A O 1
ATOM 1591 N N . ALA A 1 228 ? 0.519 2.978 -20.080 1.00 92.12 228 ALA A N 1
ATOM 1592 C CA . ALA A 1 228 ? -0.513 2.023 -19.710 1.00 92.12 228 ALA A CA 1
ATOM 1593 C C . ALA A 1 228 ? -0.228 1.435 -18.317 1.00 92.12 228 ALA A C 1
ATOM 1595 O O . ALA A 1 228 ? 0.923 1.256 -17.914 1.00 92.12 228 ALA A O 1
ATOM 1596 N N . THR A 1 229 ? -1.274 1.072 -17.572 1.00 91.44 229 THR A N 1
ATOM 1597 C CA . THR A 1 229 ? -1.105 0.385 -16.279 1.00 91.44 229 THR A CA 1
ATOM 1598 C C . THR A 1 229 ? -0.454 -0.992 -16.425 1.00 91.44 229 THR A C 1
ATOM 1600 O O . THR A 1 229 ? 0.207 -1.460 -15.499 1.00 91.44 229 THR A O 1
ATOM 1603 N N . THR A 1 230 ? -0.583 -1.622 -17.596 1.00 90.62 230 THR A N 1
ATOM 1604 C CA . THR A 1 230 ? 0.096 -2.876 -17.950 1.00 90.62 230 THR A CA 1
ATOM 1605 C C . THR A 1 230 ? 1.617 -2.733 -18.006 1.00 90.62 230 THR A C 1
ATOM 1607 O O . THR A 1 230 ? 2.321 -3.718 -17.801 1.00 90.62 230 THR A O 1
ATOM 1610 N N . ASP A 1 231 ? 2.137 -1.518 -18.208 1.00 91.31 231 ASP A N 1
ATOM 1611 C CA . ASP A 1 231 ? 3.577 -1.259 -18.300 1.00 91.31 231 ASP A CA 1
ATOM 1612 C C . ASP A 1 231 ? 4.254 -1.081 -16.939 1.00 91.31 231 ASP A C 1
ATOM 1614 O O . ASP A 1 231 ? 5.460 -0.857 -16.895 1.00 91.31 231 ASP A O 1
ATOM 1618 N N . LEU A 1 232 ? 3.522 -1.178 -15.824 1.00 93.38 232 LEU A N 1
ATOM 1619 C CA . LEU A 1 232 ? 3.992 -0.821 -14.481 1.00 93.38 232 LEU A CA 1
ATOM 1620 C C . LEU A 1 232 ? 5.399 -1.341 -14.142 1.00 93.38 232 LEU A C 1
ATOM 1622 O O . LEU A 1 232 ? 6.233 -0.579 -13.653 1.00 93.38 232 LEU A O 1
ATOM 1626 N N . VAL A 1 233 ? 5.678 -2.623 -14.390 1.00 95.12 233 VAL A N 1
ATOM 1627 C CA . VAL A 1 233 ? 6.980 -3.235 -14.065 1.00 95.12 233 VAL A CA 1
ATOM 1628 C C . VAL A 1 233 ? 8.092 -2.652 -14.942 1.00 95.12 233 VAL A C 1
ATOM 1630 O O . VAL A 1 233 ? 9.131 -2.233 -14.432 1.00 95.12 233 VAL A O 1
ATOM 1633 N N . ALA A 1 234 ? 7.865 -2.556 -16.253 1.00 93.69 234 ALA A N 1
ATOM 1634 C CA . ALA A 1 234 ? 8.835 -1.988 -17.188 1.00 93.69 234 ALA A CA 1
ATOM 1635 C C . ALA A 1 234 ? 9.060 -0.487 -16.938 1.00 93.69 234 ALA A C 1
ATOM 1637 O O . ALA A 1 234 ? 10.187 0.003 -17.001 1.00 93.69 234 ALA A O 1
ATOM 1638 N N . ALA A 1 235 ? 7.992 0.236 -16.608 1.00 93.31 235 ALA A N 1
ATOM 1639 C CA . ALA A 1 235 ? 8.018 1.644 -16.249 1.00 93.31 235 ALA A CA 1
ATOM 1640 C C . ALA A 1 235 ? 8.823 1.852 -14.954 1.00 93.31 235 ALA A C 1
ATOM 1642 O O . ALA A 1 235 ? 9.690 2.721 -14.899 1.00 93.31 235 ALA A O 1
ATOM 1643 N N . THR A 1 236 ? 8.633 0.983 -13.956 1.00 95.44 236 THR A N 1
ATOM 1644 C CA . THR A 1 236 ? 9.425 0.981 -12.717 1.00 95.44 236 THR A CA 1
ATOM 1645 C C . THR A 1 236 ? 10.911 0.767 -13.002 1.00 95.44 236 THR A C 1
ATOM 1647 O O . THR A 1 236 ? 11.735 1.498 -12.461 1.00 95.44 236 THR A O 1
ATOM 1650 N N . ALA A 1 237 ? 11.267 -0.176 -13.880 1.00 95.00 237 ALA A N 1
ATOM 1651 C CA . ALA A 1 237 ? 12.664 -0.425 -14.238 1.00 95.00 237 ALA A CA 1
ATOM 1652 C C . ALA A 1 237 ? 13.319 0.799 -14.906 1.00 95.00 237 ALA A C 1
ATOM 1654 O O . ALA A 1 237 ? 14.421 1.199 -14.527 1.00 95.00 237 ALA A O 1
ATOM 1655 N N . ARG A 1 238 ? 12.629 1.444 -15.860 1.00 93.88 238 ARG A N 1
ATOM 1656 C CA . ARG A 1 238 ? 13.110 2.683 -16.508 1.00 93.88 238 ARG A CA 1
ATOM 1657 C C . ARG A 1 238 ? 13.276 3.828 -15.515 1.00 93.88 238 ARG A C 1
ATOM 1659 O O . ARG A 1 238 ? 14.269 4.559 -15.562 1.00 93.88 238 ARG A O 1
ATOM 1666 N N . LEU A 1 239 ? 12.313 3.960 -14.609 1.00 94.94 239 LEU A N 1
ATOM 1667 C CA . LEU A 1 239 ? 12.325 4.966 -13.561 1.00 94.94 239 LEU A CA 1
ATOM 1668 C C . LEU A 1 239 ? 13.513 4.756 -12.616 1.00 94.94 239 LEU A C 1
ATOM 1670 O O . LEU A 1 239 ? 14.277 5.690 -12.384 1.00 94.94 239 LEU A O 1
ATOM 1674 N N . ALA A 1 240 ? 13.707 3.530 -12.127 1.00 95.62 240 ALA A N 1
ATOM 1675 C CA . ALA A 1 240 ? 14.813 3.179 -11.243 1.00 95.62 240 ALA A CA 1
ATOM 1676 C C . ALA A 1 240 ? 16.173 3.416 -11.915 1.00 95.62 240 ALA A C 1
ATOM 1678 O O . ALA A 1 240 ? 17.040 4.044 -11.315 1.00 95.62 240 ALA A O 1
ATOM 1679 N N . ALA A 1 241 ? 16.332 3.008 -13.179 1.00 94.81 241 ALA A N 1
ATOM 1680 C CA . ALA A 1 241 ? 17.550 3.254 -13.953 1.00 94.81 241 ALA A CA 1
ATOM 1681 C C . ALA A 1 241 ? 17.825 4.752 -14.170 1.00 94.81 241 ALA A C 1
ATOM 1683 O O . ALA A 1 241 ? 18.975 5.185 -14.167 1.00 94.81 241 ALA A O 1
ATOM 1684 N N . THR A 1 242 ? 16.778 5.560 -14.351 1.00 94.62 242 THR A N 1
ATOM 1685 C CA . THR A 1 242 ? 16.920 7.016 -14.463 1.00 94.62 242 THR A CA 1
ATOM 1686 C C . THR A 1 242 ? 17.329 7.641 -13.138 1.00 94.62 242 THR A C 1
ATOM 1688 O O . THR A 1 242 ? 18.285 8.406 -13.108 1.00 94.62 242 THR A O 1
ATOM 1691 N N . ILE A 1 243 ? 16.671 7.281 -12.035 1.00 95.75 243 ILE A N 1
ATOM 1692 C CA . ILE A 1 243 ? 17.031 7.785 -10.703 1.00 95.75 243 ILE A CA 1
ATOM 1693 C C . ILE A 1 243 ? 18.474 7.413 -10.355 1.00 95.75 243 ILE A C 1
ATOM 1695 O O . ILE A 1 243 ? 19.185 8.237 -9.792 1.00 95.75 243 ILE A O 1
ATOM 1699 N N . ASP A 1 244 ? 18.906 6.196 -10.684 1.00 94.69 244 ASP A N 1
ATOM 1700 C CA . ASP A 1 244 ? 20.268 5.730 -10.428 1.00 94.69 244 ASP A CA 1
ATOM 1701 C C . ASP A 1 244 ? 21.310 6.490 -11.262 1.00 94.69 244 ASP A C 1
ATOM 1703 O O . ASP A 1 244 ? 22.282 7.002 -10.715 1.00 94.69 244 ASP A O 1
ATOM 1707 N N . ARG A 1 245 ? 21.061 6.674 -12.566 1.00 94.62 245 ARG A N 1
ATOM 1708 C CA . ARG A 1 245 ? 21.943 7.447 -13.457 1.00 94.62 245 ARG A CA 1
ATOM 1709 C C . ARG A 1 245 ? 22.077 8.910 -13.034 1.00 94.62 245 ARG A C 1
ATOM 1711 O O . ARG A 1 245 ? 23.158 9.480 -13.130 1.00 94.62 245 ARG A O 1
ATOM 1718 N N . GLU A 1 246 ? 20.980 9.521 -12.600 1.00 94.94 246 GLU A N 1
ATOM 1719 C CA . GLU A 1 246 ? 20.944 10.929 -12.196 1.00 94.94 246 GLU A CA 1
ATOM 1720 C C . GLU A 1 246 ? 21.379 11.145 -10.735 1.00 94.94 246 GLU A C 1
ATOM 1722 O O . GLU A 1 246 ? 21.412 12.292 -10.274 1.00 94.94 246 GLU A O 1
ATOM 1727 N N . ARG A 1 247 ? 21.675 10.075 -9.982 1.00 96.19 247 ARG A N 1
ATOM 1728 C CA . ARG A 1 247 ? 22.067 10.137 -8.568 1.00 96.19 247 ARG A CA 1
ATOM 1729 C C . ARG A 1 247 ? 23.443 10.775 -8.424 1.00 96.19 247 ARG A C 1
ATOM 1731 O O . ARG A 1 247 ? 24.419 10.352 -9.042 1.00 96.19 247 ARG A O 1
ATOM 1738 N N . ARG A 1 248 ? 23.546 11.790 -7.568 1.00 97.06 248 ARG A N 1
ATOM 1739 C CA . ARG A 1 248 ? 24.826 12.444 -7.267 1.00 97.06 248 ARG A CA 1
ATOM 1740 C C . ARG A 1 248 ? 25.645 11.605 -6.275 1.00 97.06 248 ARG A C 1
ATOM 1742 O O . ARG A 1 248 ? 25.069 10.877 -5.466 1.00 97.06 248 ARG A O 1
ATOM 1749 N N . PRO A 1 249 ? 26.985 11.728 -6.264 1.00 96.00 249 PRO A N 1
ATOM 1750 C CA . PRO A 1 249 ? 27.816 11.059 -5.266 1.00 96.00 249 PRO A CA 1
ATOM 1751 C C . PRO A 1 249 ? 27.370 11.391 -3.832 1.00 96.00 249 PRO A C 1
ATOM 1753 O O . PRO A 1 249 ? 27.263 12.562 -3.471 1.00 96.00 249 PRO A O 1
ATOM 1756 N N . GLY A 1 250 ? 27.105 10.360 -3.024 1.00 94.56 250 GLY A N 1
ATOM 1757 C CA . GLY A 1 250 ? 26.639 10.497 -1.637 1.00 94.56 250 GLY A CA 1
ATOM 1758 C C . GLY A 1 250 ? 25.154 10.857 -1.469 1.00 94.56 250 GLY A C 1
ATOM 1759 O O . GLY A 1 250 ? 24.693 10.994 -0.338 1.00 94.56 250 GLY A O 1
ATOM 1760 N N . GLU A 1 251 ? 24.397 11.005 -2.558 1.00 96.94 251 GLU A N 1
ATOM 1761 C CA . GLU A 1 251 ? 22.957 11.272 -2.526 1.00 96.94 251 GLU A CA 1
ATOM 1762 C C . GLU A 1 251 ? 22.169 9.969 -2.318 1.00 96.94 251 GLU A C 1
ATOM 1764 O O . GLU A 1 251 ? 22.467 8.944 -2.931 1.00 96.94 251 GLU A O 1
ATOM 1769 N N . THR A 1 252 ? 21.140 10.003 -1.469 1.00 97.75 252 THR A N 1
ATOM 1770 C CA . THR A 1 252 ? 20.222 8.868 -1.295 1.00 97.75 252 THR A CA 1
ATOM 1771 C C . THR A 1 252 ? 19.226 8.788 -2.452 1.00 97.75 252 THR A C 1
ATOM 1773 O O . THR A 1 252 ? 18.969 9.778 -3.152 1.00 97.75 252 THR A O 1
ATOM 1776 N N . ALA A 1 253 ? 18.603 7.628 -2.650 1.00 97.19 253 ALA A N 1
ATOM 1777 C CA . ALA A 1 253 ? 17.546 7.473 -3.644 1.00 97.19 253 ALA A CA 1
ATOM 1778 C C . ALA A 1 253 ? 16.361 8.413 -3.358 1.00 97.19 253 ALA A C 1
ATOM 1780 O O . ALA A 1 253 ? 15.863 9.064 -4.276 1.00 97.19 253 ALA A O 1
ATOM 1781 N N . ALA A 1 254 ? 15.960 8.574 -2.092 1.00 97.56 254 ALA A N 1
ATOM 1782 C CA . ALA A 1 254 ? 14.897 9.507 -1.714 1.00 97.56 254 ALA A CA 1
ATOM 1783 C C . ALA A 1 254 ? 15.232 10.974 -2.032 1.00 97.56 254 ALA A C 1
ATOM 1785 O O . ALA A 1 254 ? 14.376 11.700 -2.539 1.00 97.56 254 ALA A O 1
ATOM 1786 N N . ALA A 1 255 ? 16.473 11.408 -1.780 1.00 97.69 255 ALA A N 1
ATOM 1787 C CA . ALA A 1 255 ? 16.918 12.761 -2.116 1.00 97.69 255 ALA A CA 1
ATOM 1788 C C . ALA A 1 255 ? 16.938 12.988 -3.636 1.00 97.69 255 ALA A C 1
ATOM 1790 O O . ALA A 1 255 ? 16.455 14.016 -4.115 1.00 97.69 255 ALA A O 1
ATOM 1791 N N . SER A 1 256 ? 17.394 11.986 -4.393 1.00 97.56 256 SER A N 1
ATOM 1792 C CA . SER A 1 256 ? 17.382 12.013 -5.861 1.00 97.56 256 SER A CA 1
ATOM 1793 C C . SER A 1 256 ? 15.957 12.140 -6.403 1.00 97.56 256 SER A C 1
ATOM 1795 O O . SER A 1 256 ? 15.685 13.001 -7.237 1.00 97.56 256 SER A O 1
ATOM 1797 N N . ILE A 1 257 ? 15.024 11.335 -5.884 1.00 97.38 257 ILE A N 1
ATOM 1798 C CA . ILE A 1 257 ? 13.599 11.378 -6.244 1.00 97.38 257 ILE A CA 1
ATOM 1799 C C . ILE A 1 257 ? 13.004 12.760 -5.948 1.00 97.38 257 ILE A C 1
ATOM 1801 O O . ILE A 1 257 ? 12.356 13.347 -6.814 1.00 97.38 257 ILE A O 1
ATOM 1805 N N . ALA A 1 258 ? 13.264 13.311 -4.759 1.00 97.19 258 ALA A N 1
ATOM 1806 C CA . ALA A 1 258 ? 12.778 14.633 -4.369 1.00 97.19 258 ALA A CA 1
ATOM 1807 C C . ALA A 1 258 ? 13.291 15.744 -5.301 1.00 97.19 258 ALA A C 1
ATOM 1809 O O . ALA A 1 258 ? 12.525 16.622 -5.692 1.00 97.19 258 ALA A O 1
ATOM 1810 N N . ARG A 1 259 ? 14.575 15.690 -5.676 1.00 96.81 259 ARG A N 1
ATOM 1811 C CA . ARG A 1 259 ? 15.219 16.666 -6.563 1.00 96.81 259 ARG A CA 1
ATOM 1812 C C . ARG A 1 259 ? 14.714 16.583 -8.002 1.00 96.81 259 ARG A C 1
ATOM 1814 O O . ARG A 1 259 ? 14.540 17.619 -8.634 1.00 96.81 259 ARG A O 1
ATOM 1821 N N . LEU A 1 260 ? 14.538 15.371 -8.531 1.00 95.00 260 LEU A N 1
ATOM 1822 C CA . LEU A 1 260 ? 14.041 15.153 -9.894 1.00 95.00 260 LEU A CA 1
ATOM 1823 C C . LEU A 1 260 ? 12.562 15.546 -10.023 1.00 95.00 260 LEU A C 1
ATOM 1825 O O . LEU A 1 260 ? 12.140 16.030 -11.074 1.00 95.00 260 LEU A O 1
ATOM 1829 N N . GLY A 1 261 ? 11.797 15.391 -8.938 1.00 94.50 261 GLY A N 1
ATOM 1830 C CA . GLY A 1 261 ? 10.404 15.813 -8.853 1.00 94.50 261 GLY A CA 1
ATOM 1831 C C . GLY A 1 261 ? 9.460 14.982 -9.726 1.00 94.50 261 GLY A C 1
ATOM 1832 O O . GLY A 1 261 ? 9.869 14.140 -10.524 1.00 94.50 261 GLY A O 1
ATOM 1833 N N . ALA A 1 262 ? 8.155 15.215 -9.573 1.00 91.62 262 ALA A N 1
ATOM 1834 C CA . ALA A 1 262 ? 7.148 14.399 -10.247 1.00 91.62 262 ALA A CA 1
ATOM 1835 C C . ALA A 1 262 ? 7.201 14.536 -11.779 1.00 91.62 262 ALA A C 1
ATOM 1837 O O . ALA A 1 262 ? 7.213 13.531 -12.482 1.00 91.62 262 ALA A O 1
ATOM 1838 N N . SER A 1 263 ? 7.299 15.763 -12.302 1.00 86.62 263 SER A N 1
ATOM 1839 C CA . SER A 1 263 ? 7.311 16.010 -13.750 1.00 86.62 263 SER A CA 1
ATOM 1840 C C . SER A 1 263 ? 8.544 15.428 -14.445 1.00 86.62 263 SER A C 1
ATOM 1842 O O . SER A 1 263 ? 8.416 14.847 -15.519 1.00 86.62 263 SER A O 1
ATOM 1844 N N . GLY A 1 264 ? 9.728 15.548 -13.829 1.00 86.62 264 GLY A N 1
ATOM 1845 C CA . GLY A 1 264 ? 10.973 15.008 -14.384 1.00 86.62 264 GLY A CA 1
ATOM 1846 C C . GLY A 1 264 ? 11.009 13.480 -14.386 1.00 86.62 264 GLY A C 1
ATOM 1847 O O . GLY A 1 264 ? 11.574 12.870 -15.288 1.00 86.62 264 GLY A O 1
ATOM 1848 N N . LEU A 1 265 ? 10.365 12.848 -13.404 1.00 90.56 265 LEU A N 1
ATOM 1849 C CA . LEU A 1 265 ? 10.227 11.395 -13.361 1.00 90.56 265 LEU A CA 1
ATOM 1850 C C . LEU A 1 265 ? 9.108 10.880 -14.278 1.00 90.56 265 LEU A C 1
ATOM 1852 O O . LEU A 1 265 ? 9.240 9.792 -14.834 1.00 90.56 265 LEU A O 1
ATOM 1856 N N . ALA A 1 266 ? 8.034 11.651 -14.478 1.00 86.56 266 ALA A N 1
ATOM 1857 C CA . ALA A 1 266 ? 6.911 11.271 -15.338 1.00 86.56 266 ALA A CA 1
ATOM 1858 C C . ALA A 1 266 ? 7.339 11.124 -16.798 1.00 86.56 266 ALA A C 1
ATOM 1860 O O . ALA A 1 266 ? 6.979 10.137 -17.438 1.00 86.56 266 ALA A O 1
ATOM 1861 N N . SER A 1 267 ? 8.168 12.043 -17.298 1.00 79.75 267 SER A N 1
ATOM 1862 C CA . SER A 1 267 ? 8.723 11.955 -18.653 1.00 79.75 267 SER A CA 1
ATOM 1863 C C . SER A 1 267 ? 9.664 10.759 -18.835 1.00 79.75 267 SER A C 1
ATOM 1865 O O . SER A 1 267 ? 9.737 10.202 -19.923 1.00 79.75 267 SER A O 1
ATOM 1867 N N . ALA A 1 268 ? 10.345 10.314 -17.775 1.00 77.88 268 ALA A N 1
ATOM 1868 C CA . ALA A 1 268 ? 11.247 9.162 -17.819 1.00 77.88 268 ALA A CA 1
ATOM 1869 C C . ALA A 1 268 ? 10.524 7.799 -17.793 1.00 77.88 268 ALA A C 1
ATOM 1871 O O . ALA A 1 268 ? 11.132 6.765 -18.085 1.00 77.88 268 ALA A O 1
ATOM 1872 N N . LEU A 1 269 ? 9.240 7.770 -17.417 1.00 78.56 269 LEU A N 1
ATOM 1873 C CA . LEU A 1 269 ? 8.470 6.533 -17.270 1.00 78.56 269 LEU A CA 1
ATOM 1874 C C . LEU A 1 269 ? 7.992 5.965 -18.602 1.00 78.56 269 LEU A C 1
ATOM 1876 O O . LEU A 1 269 ? 7.926 4.738 -18.729 1.00 78.56 269 LEU A O 1
ATOM 1880 N N . CYS A 1 270 ? 7.683 6.809 -19.583 1.00 73.00 270 CYS A N 1
ATOM 1881 C CA . CYS A 1 270 ? 7.091 6.375 -20.844 1.00 73.00 270 CYS A CA 1
ATOM 1882 C C . CYS A 1 270 ? 8.084 6.548 -21.995 1.00 73.00 270 CYS A C 1
ATOM 1884 O O . CYS A 1 270 ? 8.697 7.607 -22.105 1.00 73.00 270 CYS A O 1
ATOM 1886 N N . PRO A 1 271 ? 8.281 5.527 -22.848 1.00 64.19 271 PRO A N 1
ATOM 1887 C CA . PRO A 1 271 ? 8.975 5.747 -24.109 1.00 64.19 271 PRO A CA 1
ATOM 1888 C C . PRO A 1 271 ? 8.183 6.777 -24.924 1.00 64.19 271 PRO A C 1
ATOM 1890 O O . PRO A 1 271 ? 6.949 6.741 -24.908 1.00 64.19 271 PRO A O 1
ATOM 1893 N N . GLU A 1 272 ? 8.864 7.688 -25.625 1.00 57.75 272 GLU A N 1
ATOM 1894 C CA . GLU A 1 272 ? 8.167 8.513 -26.613 1.00 57.75 272 GLU A CA 1
ATOM 1895 C C . GLU A 1 272 ? 7.426 7.588 -27.588 1.00 57.75 272 GLU A C 1
ATOM 1897 O O . GLU A 1 272 ? 7.961 6.528 -27.947 1.00 57.75 272 GLU A O 1
ATOM 1902 N N . PRO A 1 273 ? 6.190 7.930 -27.998 1.00 50.38 273 PRO A N 1
ATOM 1903 C CA . PRO A 1 273 ? 5.513 7.162 -29.026 1.00 50.38 273 PRO A CA 1
ATOM 1904 C C . PRO A 1 273 ? 6.434 7.130 -30.241 1.00 50.38 273 PRO A C 1
ATOM 1906 O O . PRO A 1 273 ? 6.833 8.184 -30.734 1.00 50.38 273 PRO A O 1
ATOM 1909 N N . ALA A 1 274 ? 6.801 5.925 -30.690 1.00 41.12 274 ALA A N 1
ATOM 1910 C CA . ALA A 1 274 ? 7.572 5.757 -31.911 1.00 41.12 274 ALA A CA 1
ATOM 1911 C C . ALA A 1 274 ? 6.860 6.557 -33.005 1.00 41.12 274 ALA A C 1
ATOM 1913 O O . ALA A 1 274 ? 5.711 6.256 -33.331 1.00 41.12 274 ALA A O 1
ATOM 1914 N N . HIS A 1 275 ? 7.496 7.627 -33.486 1.00 39.81 275 HIS A N 1
ATOM 1915 C CA . HIS A 1 275 ? 6.981 8.397 -34.606 1.00 39.81 275 HIS A CA 1
ATOM 1916 C C . HIS A 1 275 ? 6.801 7.428 -35.778 1.00 39.81 275 HIS A C 1
ATOM 1918 O O . HIS A 1 275 ? 7.785 6.891 -36.290 1.00 39.81 275 HIS A O 1
ATOM 1924 N N . ALA A 1 276 ? 5.540 7.141 -36.103 1.00 35.66 276 ALA A N 1
ATOM 1925 C CA . ALA A 1 276 ? 5.144 6.410 -37.298 1.00 35.66 276 ALA A CA 1
ATOM 1926 C C . ALA A 1 276 ? 5.245 7.324 -38.521 1.00 35.66 276 ALA A C 1
ATOM 1928 O O . ALA A 1 276 ? 4.902 8.522 -38.381 1.00 35.66 276 ALA A O 1
#

Foldseek 3Di:
DDDADKQQWFPVCVPPDDPDPVNPDDPVPDDPDFPEEAEALAPVRVVVVVVCCVVPVVGGYHYDYPPDRCLPLRRFDNSDPDLDAPDDPVLVVQLVVLQVVQQFDDWDQDPLSDIDGPRGDPVCLVVSLVSCVVSVDDSDPLPLLSLEQFDCAPPVTPSFQARRVVCSVLLSVLQVLQSPVPFREYRERALSSVRHQAFGCKYWHQIPQAIWMAHSGGSVPTHALNHHSVCNSVLSNQLNVVLNVQADVPRHSSNSSVVCGRVNSSPSSDDDPPDD

Secondary structure (DSSP, 8-state):
---PPPTTS-GGGTTSPPPPGGGS--GGGS-S--SEEEE--SHHHHHHHHHHHHH-TT--EEEE-SSSTTTTGGGSGGG------SS-HHHHHHHHHHHHHTT--EEEE-TTS-EEEES--GGGHHHHHHHHHHTT----TT-GGGGEEE---TTTSTT-SS-TTTTHHHHHHHTGGG-SSS--EEEESSTT-TT--S-EEEEEEEETTEEEEEEEE-GGGPEE-S--GGGHHHHHHHHHHHHHHTPPTT--HHHHHHHHHHHHHHHHHSPPP---

Sequence (276 aa):
MSELRPAGFPLWWEGYAAPSPAAVPPAEALPSQADVVIVGGGFTGLWTAYYLLRDAAHLSVLVLEAEHVGFGASGRNGGWVSALFPVDATTLAALVGVATCKGATLFEPTLGRALLAIGMRADAADDFSRHAAALGFIVEAADPRRAIAACAGAPACRSGCMPARDVADAVTGAAAAILDGTVTLHISGCPKGCANPRAATLALVGSDAGLALSVNGRAAEAVPTGCATTDLVAATARLAATIDRERRPGETAAASIARLGASGLASALCPEPAHA

Radius of gyration: 22.4 Å; chains: 1; bounding box: 64×59×61 Å

pLDDT: mean 86.37, std 13.82, range [35.66, 98.12]